Protein AF-A0A8M1ME96-F1 (afdb_monomer_lite)

Structure (mmCIF, N/CA/C/O backbone):
data_AF-A0A8M1ME96-F1
#
_entry.id   AF-A0A8M1ME96-F1
#
loop_
_atom_site.group_PDB
_atom_site.id
_atom_site.type_symbol
_atom_site.label_atom_id
_atom_site.label_alt_id
_atom_site.label_comp_id
_atom_site.label_asym_id
_atom_site.label_entity_id
_atom_site.label_seq_id
_atom_site.pdbx_PDB_ins_code
_atom_site.Cartn_x
_atom_site.Cartn_y
_atom_site.Cartn_z
_atom_site.occupancy
_atom_site.B_iso_or_equiv
_atom_site.auth_seq_id
_atom_site.auth_comp_id
_atom_site.auth_asym_id
_atom_site.auth_atom_id
_atom_site.pdbx_PDB_model_num
ATOM 1 N N . MET A 1 1 ? 29.818 18.072 -58.540 1.00 70.88 1 MET A N 1
ATOM 2 C CA . MET A 1 1 ? 28.355 17.894 -58.399 1.00 70.88 1 MET A CA 1
ATOM 3 C C . MET A 1 1 ? 27.975 16.631 -57.618 1.00 70.88 1 MET A C 1
ATOM 5 O O . MET A 1 1 ? 27.582 16.774 -56.474 1.00 70.88 1 MET A O 1
ATOM 9 N N . TRP A 1 2 ? 28.137 15.401 -58.132 1.00 73.62 2 TRP A N 1
ATOM 10 C CA . TRP A 1 2 ? 27.709 14.186 -57.396 1.00 73.62 2 TRP A CA 1
ATOM 11 C C . TRP A 1 2 ? 28.485 13.904 -56.096 1.00 73.62 2 TRP A C 1
ATOM 13 O O . TRP A 1 2 ? 27.887 13.502 -55.102 1.00 73.62 2 TRP A O 1
ATOM 23 N N . LEU A 1 3 ? 29.795 14.174 -56.073 1.00 82.25 3 LEU A N 1
ATOM 24 C CA . LEU A 1 3 ? 30.634 13.988 -54.880 1.00 82.25 3 LEU A CA 1
ATOM 25 C C . LEU A 1 3 ? 30.260 14.952 -53.737 1.00 82.25 3 LEU A C 1
ATOM 27 O O . LEU A 1 3 ? 30.258 14.570 -52.573 1.00 82.25 3 LEU A O 1
ATOM 31 N N . GLU A 1 4 ? 29.894 16.190 -54.069 1.00 81.62 4 GLU A N 1
ATOM 32 C CA . GLU A 1 4 ? 29.516 17.225 -53.095 1.00 81.62 4 GLU A CA 1
ATOM 33 C C . GLU A 1 4 ? 28.125 16.971 -52.499 1.00 81.62 4 GLU A C 1
ATOM 35 O O . GLU A 1 4 ? 27.916 17.169 -51.303 1.00 81.62 4 GLU A O 1
ATOM 40 N N . ILE A 1 5 ? 27.188 16.457 -53.304 1.00 86.38 5 ILE A N 1
ATOM 41 C CA . ILE A 1 5 ? 25.865 16.020 -52.827 1.00 86.38 5 ILE A CA 1
ATOM 42 C C . ILE A 1 5 ? 26.013 14.825 -51.874 1.00 86.38 5 ILE A C 1
ATOM 44 O O . ILE A 1 5 ? 25.364 14.780 -50.829 1.00 86.38 5 ILE A O 1
ATOM 48 N N . LEU A 1 6 ? 26.903 13.878 -52.193 1.00 90.25 6 LEU A N 1
ATOM 49 C CA . LEU A 1 6 ? 27.195 12.739 -51.322 1.00 90.25 6 LEU A CA 1
ATOM 50 C C . LEU A 1 6 ? 27.812 13.199 -49.991 1.00 90.25 6 LEU A C 1
ATOM 52 O O . LEU A 1 6 ? 27.343 12.799 -48.930 1.00 90.25 6 LEU A O 1
ATOM 56 N N . LEU A 1 7 ? 28.820 14.077 -50.037 1.00 88.19 7 LEU A N 1
ATOM 57 C CA . LEU A 1 7 ? 29.495 14.605 -48.846 1.00 88.19 7 LEU A CA 1
ATOM 58 C C . LEU A 1 7 ? 28.544 15.383 -47.930 1.00 88.19 7 LEU A C 1
ATOM 60 O O . LEU A 1 7 ? 28.560 15.175 -46.719 1.00 88.19 7 LEU A O 1
ATOM 64 N N . THR A 1 8 ? 27.687 16.237 -48.490 1.00 89.81 8 THR A N 1
ATOM 65 C CA . THR A 1 8 ? 26.699 17.003 -47.711 1.00 89.81 8 THR A CA 1
ATOM 66 C C . THR A 1 8 ? 25.601 16.111 -47.131 1.00 89.81 8 THR A C 1
ATOM 68 O O . THR A 1 8 ? 25.201 16.317 -45.988 1.00 89.81 8 THR A O 1
ATOM 71 N N . SER A 1 9 ? 25.169 15.074 -47.854 1.00 89.44 9 SER A N 1
ATOM 72 C CA . SER A 1 9 ? 24.190 14.097 -47.353 1.00 89.44 9 SER A CA 1
ATOM 73 C C . SER A 1 9 ? 24.761 13.227 -46.232 1.00 89.44 9 SER A C 1
ATOM 75 O O . SER A 1 9 ? 24.092 13.011 -45.225 1.00 89.44 9 SER A O 1
ATOM 77 N N . VAL A 1 10 ? 26.011 12.767 -46.364 1.00 93.12 10 VAL A N 1
ATOM 78 C CA . VAL A 1 10 ? 26.710 12.009 -45.313 1.00 93.12 10 VAL A CA 1
ATOM 79 C C . VAL A 1 10 ? 26.943 12.890 -44.091 1.00 93.12 10 VAL A C 1
ATOM 81 O O . VAL A 1 10 ? 26.651 12.465 -42.979 1.00 93.12 10 VAL A O 1
ATOM 84 N N . LEU A 1 11 ? 27.402 14.130 -44.275 1.00 91.44 11 LEU A N 1
ATOM 85 C CA . LEU A 1 11 ? 27.581 15.075 -43.175 1.00 91.44 11 LEU A CA 1
ATOM 86 C C . LEU A 1 11 ? 26.246 15.380 -42.479 1.00 91.44 11 LEU A C 1
ATOM 88 O O . LEU A 1 11 ? 26.178 15.346 -41.254 1.00 91.44 11 LEU A O 1
ATOM 92 N N . GLY A 1 12 ? 25.176 15.604 -43.245 1.00 91.00 12 GLY A N 1
ATOM 93 C CA . GLY A 1 12 ? 23.825 15.801 -42.723 1.00 91.00 12 GLY A CA 1
ATOM 94 C C . GLY A 1 12 ? 23.311 14.585 -41.953 1.00 91.00 12 GLY A C 1
ATOM 95 O O . GLY A 1 12 ? 22.756 14.747 -40.871 1.00 91.00 12 GLY A O 1
ATOM 96 N N . PHE A 1 13 ? 23.564 13.370 -42.447 1.00 90.62 13 PHE A N 1
ATOM 97 C CA . PHE A 1 13 ? 23.236 12.131 -41.744 1.00 90.62 13 PHE A CA 1
ATOM 98 C C . PHE A 1 13 ? 24.056 11.958 -40.464 1.00 90.62 13 PHE A C 1
ATOM 100 O O . PHE A 1 13 ? 23.493 11.577 -39.448 1.00 90.62 13 PHE A O 1
ATOM 107 N N . VAL A 1 14 ? 25.355 12.264 -40.470 1.00 88.88 14 VAL A N 1
ATOM 108 C CA . VAL A 1 14 ? 26.218 12.172 -39.281 1.00 88.88 14 VAL A CA 1
ATOM 109 C C . VAL A 1 14 ? 25.811 13.201 -38.228 1.00 88.88 14 VAL A C 1
ATOM 111 O O . VAL A 1 14 ? 25.728 12.855 -37.052 1.00 88.88 14 VAL A O 1
ATOM 114 N N . ILE A 1 15 ? 25.506 14.438 -38.632 1.00 86.81 15 ILE A N 1
ATOM 115 C CA . ILE A 1 15 ? 24.980 15.479 -37.739 1.00 86.81 15 ILE A CA 1
ATOM 116 C C . ILE A 1 15 ? 23.625 15.048 -37.188 1.00 86.81 15 ILE A C 1
ATOM 118 O O . ILE A 1 15 ? 23.431 15.069 -35.976 1.00 86.81 15 ILE A O 1
ATOM 122 N N . TYR A 1 16 ? 22.707 14.605 -38.052 1.00 83.81 16 TYR A N 1
ATOM 123 C CA . TYR A 1 16 ? 21.418 14.075 -37.625 1.00 83.81 16 TYR A CA 1
ATOM 124 C C . TYR A 1 16 ? 21.610 12.919 -36.650 1.00 83.81 16 TYR A C 1
ATOM 126 O O . TYR A 1 16 ? 21.010 12.935 -35.590 1.00 83.81 16 TYR A O 1
ATOM 134 N N . TRP A 1 17 ? 22.485 11.961 -36.936 1.00 82.00 17 TRP A N 1
ATOM 135 C CA . TRP A 1 17 ? 22.770 10.815 -36.079 1.00 82.00 17 TRP A CA 1
ATOM 136 C C . TRP A 1 17 ? 23.363 11.224 -34.727 1.00 82.00 17 TRP A C 1
ATOM 138 O O . TRP A 1 17 ? 22.947 10.693 -33.704 1.00 82.00 17 TRP A O 1
ATOM 148 N N . PHE A 1 18 ? 24.277 12.198 -34.686 1.00 79.12 18 PHE A N 1
ATOM 149 C CA . PHE A 1 18 ? 24.834 12.715 -33.431 1.00 79.12 18 PHE A CA 1
ATOM 150 C C . PHE A 1 18 ? 23.814 13.520 -32.612 1.00 79.12 18 PHE A C 1
ATOM 152 O O . PHE A 1 18 ? 23.830 13.444 -31.385 1.00 79.12 18 PHE A O 1
ATOM 159 N N . VAL A 1 19 ? 22.938 14.286 -33.270 1.00 73.88 19 VAL A N 1
ATOM 160 C CA . VAL A 1 19 ? 21.936 15.156 -32.624 1.00 73.88 19 VAL A CA 1
ATOM 161 C C . VAL A 1 19 ? 20.674 14.385 -32.220 1.00 73.88 19 VAL A C 1
ATOM 163 O O . VAL A 1 19 ? 20.098 14.672 -31.177 1.00 73.88 19 VAL A O 1
ATOM 166 N N . SER A 1 20 ? 20.259 13.400 -33.017 1.00 69.50 20 SER A N 1
ATOM 167 C CA . SER A 1 20 ? 19.101 12.525 -32.767 1.00 69.50 20 SER A CA 1
ATOM 168 C C . SER A 1 20 ? 19.428 11.327 -31.886 1.00 69.50 20 SER A C 1
ATOM 170 O O . SER A 1 20 ? 18.536 10.544 -31.562 1.00 69.50 20 SER A O 1
ATOM 172 N N . ARG A 1 21 ? 20.697 11.163 -31.492 1.00 66.81 21 ARG A N 1
ATOM 173 C CA . ARG A 1 21 ? 21.077 10.155 -30.513 1.00 66.81 21 ARG A CA 1
ATOM 174 C C . ARG A 1 21 ? 20.347 10.486 -29.216 1.00 66.81 21 ARG A C 1
ATOM 176 O O . ARG A 1 21 ? 20.662 11.499 -28.594 1.00 66.81 21 ARG A O 1
ATOM 183 N N . ASP A 1 22 ? 19.376 9.647 -28.850 1.00 61.81 22 ASP A N 1
ATOM 184 C CA . ASP A 1 22 ? 18.647 9.735 -27.583 1.00 61.81 22 ASP A CA 1
ATOM 185 C C . ASP A 1 22 ? 19.681 9.871 -26.459 1.00 61.81 22 ASP A C 1
ATOM 187 O O . ASP A 1 22 ? 20.387 8.918 -26.114 1.00 61.81 22 ASP A O 1
ATOM 191 N N . LYS A 1 23 ? 19.832 11.087 -25.931 1.00 64.69 23 LYS A N 1
ATOM 192 C CA . LYS A 1 23 ? 20.573 11.297 -24.695 1.00 64.69 23 LYS A CA 1
ATOM 193 C C . LYS A 1 23 ? 19.680 10.748 -23.597 1.00 64.69 23 LYS A C 1
ATOM 195 O O . LYS A 1 23 ? 18.509 11.114 -23.532 1.00 64.69 23 LYS A O 1
ATOM 200 N N . GLU A 1 24 ? 20.214 9.853 -22.774 1.00 73.69 24 GLU A N 1
ATOM 201 C CA . GLU A 1 24 ? 19.495 9.366 -21.601 1.00 73.69 24 GLU A CA 1
ATOM 202 C C . GLU A 1 24 ? 19.257 10.564 -20.672 1.00 73.69 24 GLU A C 1
ATOM 204 O O . GLU A 1 24 ? 20.165 11.043 -19.993 1.00 73.69 24 GLU A O 1
ATOM 209 N N . GLU A 1 25 ? 18.047 11.122 -20.721 1.00 78.31 25 GLU A N 1
ATOM 210 C CA . GLU A 1 25 ? 17.644 12.194 -19.823 1.00 78.31 25 GLU A CA 1
ATOM 211 C C . GLU A 1 25 ? 17.445 11.620 -18.424 1.00 78.31 25 GLU A C 1
ATOM 213 O O . GLU A 1 25 ? 16.682 10.676 -18.224 1.00 78.31 25 GLU A O 1
ATOM 218 N N . THR A 1 26 ? 18.099 12.223 -17.438 1.00 79.00 26 THR A N 1
ATOM 219 C CA . THR A 1 26 ? 17.902 11.903 -16.027 1.00 79.00 26 THR A CA 1
ATOM 220 C C . THR A 1 26 ? 17.242 13.074 -15.312 1.00 79.00 26 THR A C 1
ATOM 222 O O . THR A 1 26 ? 17.356 14.240 -15.710 1.00 79.00 26 THR A O 1
ATOM 225 N N . LEU A 1 27 ? 16.492 12.764 -14.257 1.00 81.06 27 LEU A N 1
ATOM 226 C CA . LEU A 1 27 ? 16.052 13.786 -13.315 1.00 81.06 27 LEU A CA 1
ATOM 227 C C . LEU A 1 27 ? 17.238 14.136 -12.407 1.00 81.06 27 LEU A C 1
ATOM 229 O O . LEU A 1 27 ? 17.957 13.219 -12.001 1.00 81.06 27 LEU A O 1
ATOM 233 N N . PRO A 1 28 ? 17.459 15.421 -12.087 1.00 79.31 28 PRO A N 1
ATOM 234 C CA . PRO A 1 28 ? 18.436 15.776 -11.071 1.00 79.31 28 PRO A CA 1
ATOM 235 C C . PRO A 1 28 ? 18.011 15.147 -9.737 1.00 79.31 28 PRO A C 1
ATOM 237 O O . PRO A 1 28 ? 16.848 15.243 -9.344 1.00 79.31 28 PRO A O 1
ATOM 240 N N . LEU A 1 29 ? 18.947 14.467 -9.077 1.00 76.75 29 LEU A N 1
ATOM 241 C CA . LEU A 1 29 ? 18.785 14.021 -7.697 1.00 76.75 29 LEU A CA 1
ATOM 242 C C . LEU A 1 29 ? 19.241 15.181 -6.814 1.00 76.75 29 LEU A C 1
ATOM 244 O O . LEU A 1 29 ? 20.427 15.501 -6.788 1.00 76.75 29 LEU A O 1
ATOM 248 N N . GLU A 1 30 ? 18.295 15.849 -6.164 1.00 77.94 30 GLU A N 1
ATOM 249 C CA . GLU A 1 30 ? 18.571 16.938 -5.228 1.00 77.94 30 GLU A CA 1
ATOM 250 C C . GLU A 1 30 ? 18.213 16.481 -3.816 1.00 77.94 30 GLU A C 1
ATOM 252 O O . GLU A 1 30 ? 17.122 15.950 -3.606 1.00 77.94 30 GLU A O 1
ATOM 257 N N . ASP A 1 31 ? 19.116 16.710 -2.860 1.00 77.88 31 ASP A N 1
ATOM 258 C CA . ASP A 1 31 ? 18.848 16.455 -1.445 1.00 77.88 31 ASP A CA 1
ATOM 259 C C . ASP A 1 31 ? 17.799 17.451 -0.934 1.00 77.88 31 ASP A C 1
ATOM 261 O O . ASP A 1 31 ? 18.026 18.666 -0.879 1.00 77.88 31 ASP A O 1
ATOM 265 N N . GLY A 1 32 ? 16.645 16.929 -0.532 1.00 83.56 32 GLY A N 1
ATOM 266 C CA . GLY A 1 32 ? 15.529 17.694 0.001 1.00 83.56 32 GLY A CA 1
ATOM 267 C C . GLY A 1 32 ? 15.536 17.825 1.527 1.00 83.56 32 GLY A C 1
ATOM 268 O O . GLY A 1 32 ? 16.296 17.186 2.257 1.00 83.56 32 GLY A O 1
ATOM 269 N N . TRP A 1 33 ? 14.633 18.664 2.041 1.00 89.75 33 TRP A N 1
ATOM 270 C CA . TRP A 1 33 ? 14.218 18.625 3.444 1.00 89.75 33 TRP A CA 1
ATOM 271 C C . TRP A 1 33 ? 12.699 18.645 3.526 1.00 89.75 33 TRP A C 1
ATOM 273 O O . TRP A 1 33 ? 12.051 19.632 3.176 1.00 89.75 33 TRP A O 1
ATOM 283 N N . TRP A 1 34 ? 12.134 17.555 4.029 1.00 90.56 34 TRP A N 1
ATOM 284 C CA . TRP A 1 34 ? 10.692 17.358 4.134 1.00 90.56 34 TRP A CA 1
ATOM 285 C C . TRP A 1 34 ? 10.212 17.277 5.582 1.00 90.56 34 TRP A C 1
ATOM 287 O O . TRP A 1 34 ? 9.014 17.070 5.813 1.00 90.56 34 TRP A O 1
ATOM 297 N N . GLY A 1 35 ? 11.125 17.412 6.545 1.00 88.50 35 GLY A N 1
ATOM 298 C CA . GLY A 1 35 ? 10.821 17.521 7.965 1.00 88.50 35 GLY A CA 1
ATOM 299 C C . GLY A 1 35 ? 10.152 18.851 8.337 1.00 88.50 35 GLY A C 1
ATOM 300 O O . GLY A 1 35 ? 10.016 19.750 7.507 1.00 88.50 35 GLY A O 1
ATOM 301 N N . PRO A 1 36 ? 9.699 18.997 9.590 1.00 87.19 36 PRO A N 1
ATOM 302 C CA . PRO A 1 36 ? 9.128 20.251 10.065 1.00 87.19 36 PRO A CA 1
ATOM 303 C C . PRO A 1 36 ? 10.189 21.360 10.112 1.00 87.19 36 PRO A C 1
ATOM 305 O O . PRO A 1 36 ? 11.315 21.133 10.553 1.00 87.19 36 PRO A O 1
ATOM 308 N N . GLY A 1 37 ? 9.800 22.575 9.717 1.00 89.19 37 GLY A N 1
ATOM 309 C CA . GLY A 1 37 ? 10.664 23.756 9.776 1.00 89.19 37 GLY A CA 1
ATOM 310 C C . GLY A 1 37 ? 11.863 23.701 8.823 1.00 89.19 37 GLY A C 1
ATOM 311 O O . GLY A 1 37 ? 11.896 22.917 7.877 1.00 89.19 37 GLY A O 1
ATOM 312 N N . ALA A 1 38 ? 12.843 24.572 9.066 1.00 90.00 38 ALA A N 1
ATOM 313 C CA . ALA A 1 38 ? 14.088 24.591 8.304 1.00 90.00 38 ALA A CA 1
ATOM 314 C C . ALA A 1 38 ? 14.968 23.375 8.641 1.00 90.00 38 ALA A C 1
ATOM 316 O O . ALA A 1 38 ? 14.917 22.857 9.759 1.00 90.00 38 ALA A O 1
ATOM 317 N N . ARG A 1 39 ? 15.806 22.955 7.684 1.00 90.62 39 ARG A N 1
ATOM 318 C CA . ARG A 1 39 ? 16.790 21.887 7.894 1.00 90.62 39 ARG A CA 1
ATOM 319 C C . ARG A 1 39 ? 17.710 22.254 9.071 1.00 90.62 39 ARG A C 1
ATOM 321 O O . ARG A 1 39 ? 18.317 23.327 9.035 1.00 90.62 39 ARG A O 1
ATOM 328 N N . PRO A 1 40 ? 17.819 21.407 10.109 1.00 89.06 40 PRO A N 1
ATOM 329 C CA . PRO A 1 40 ? 18.733 21.640 11.218 1.00 89.06 40 PRO A CA 1
ATOM 330 C C . PRO A 1 40 ? 20.187 21.716 10.744 1.00 89.06 40 PRO A C 1
ATOM 332 O O . PRO A 1 40 ? 20.570 21.048 9.788 1.00 89.06 40 PRO A O 1
ATOM 335 N N . ALA A 1 41 ? 21.006 22.494 11.456 1.00 88.50 41 ALA A N 1
ATOM 336 C CA . ALA A 1 41 ? 22.449 22.549 11.215 1.00 88.50 41 ALA A CA 1
ATOM 337 C C . ALA A 1 41 ? 23.183 21.282 11.696 1.00 88.50 41 ALA A C 1
ATOM 339 O O . ALA A 1 41 ? 24.269 20.975 11.214 1.00 88.50 41 ALA A O 1
ATOM 340 N N . ALA A 1 42 ? 22.603 20.559 12.659 1.00 87.38 42 ALA A N 1
ATOM 341 C CA . ALA A 1 42 ? 23.129 19.282 13.125 1.00 87.38 42 ALA A CA 1
ATOM 342 C C . ALA A 1 42 ? 22.840 18.164 12.111 1.00 87.38 42 ALA A C 1
ATOM 344 O O . ALA A 1 42 ? 21.820 18.197 11.420 1.00 87.38 42 ALA A O 1
ATOM 345 N N . ALA A 1 43 ? 23.721 17.161 12.071 1.00 85.94 43 ALA A N 1
ATOM 346 C CA . ALA A 1 43 ? 23.524 15.966 11.259 1.00 85.94 43 ALA A CA 1
ATOM 347 C C . ALA A 1 43 ? 22.232 15.229 11.652 1.00 85.94 43 ALA A C 1
ATOM 349 O O . ALA A 1 43 ? 21.822 15.228 12.817 1.00 85.94 43 ALA A O 1
ATOM 350 N N . GLU A 1 44 ? 21.582 14.625 10.659 1.00 87.62 44 GLU A N 1
ATOM 351 C CA . GLU A 1 44 ? 20.399 13.804 10.884 1.00 87.62 44 GLU A CA 1
ATOM 352 C C . GLU A 1 44 ? 20.783 12.470 11.541 1.00 87.62 44 GLU A C 1
ATOM 354 O O . GLU A 1 44 ? 21.880 11.953 11.352 1.00 87.62 44 GLU A O 1
ATOM 359 N N . ASP A 1 45 ? 19.877 11.920 12.349 1.00 89.88 45 ASP A N 1
ATOM 360 C CA . ASP A 1 45 ? 20.023 10.565 12.865 1.00 89.88 45 ASP A CA 1
ATOM 361 C C . ASP A 1 45 ? 19.707 9.546 11.763 1.00 89.88 45 ASP A C 1
ATOM 363 O O . ASP A 1 45 ? 18.542 9.306 11.444 1.00 89.88 45 ASP A O 1
ATOM 367 N N . GLU A 1 46 ? 20.759 8.942 11.220 1.00 90.81 46 GLU A N 1
ATOM 368 C CA . GLU A 1 46 ? 20.706 7.933 10.155 1.00 90.81 46 GLU A CA 1
ATOM 369 C C . GLU A 1 46 ? 20.558 6.497 10.695 1.00 90.81 46 GLU A C 1
ATOM 371 O O . GLU A 1 46 ? 20.608 5.524 9.939 1.00 90.81 46 GLU A O 1
ATOM 376 N N . SER A 1 47 ? 20.382 6.318 12.010 1.00 94.88 47 SER A N 1
ATOM 377 C CA . SER A 1 47 ? 20.244 4.981 12.591 1.00 94.88 47 SER A CA 1
ATOM 378 C C . SER A 1 47 ? 18.990 4.253 12.089 1.00 94.88 47 SER A C 1
ATOM 380 O O . SER A 1 47 ? 17.920 4.834 11.879 1.00 94.88 47 SER A O 1
ATOM 382 N N . ILE A 1 48 ? 19.115 2.936 11.919 1.00 95.44 48 ILE A N 1
ATOM 383 C CA . ILE A 1 48 ? 18.000 2.041 11.597 1.00 95.44 48 ILE A CA 1
ATOM 384 C C . ILE A 1 48 ? 17.566 1.357 12.889 1.00 95.44 48 ILE A C 1
ATOM 386 O O . ILE A 1 48 ? 18.344 0.648 13.527 1.00 95.44 48 ILE A O 1
ATOM 390 N N . ARG A 1 49 ? 16.312 1.576 13.285 1.00 94.69 49 ARG A N 1
ATOM 391 C CA . ARG A 1 49 ? 15.782 1.140 14.580 1.00 94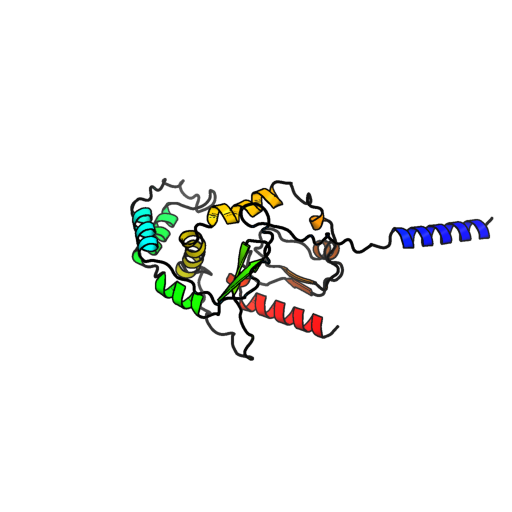.69 49 ARG A CA 1
ATOM 392 C C . ARG A 1 49 ? 14.678 0.104 14.385 1.00 94.69 49 ARG A C 1
ATOM 394 O O . ARG A 1 49 ? 13.806 0.333 13.544 1.00 94.69 49 ARG A O 1
ATOM 401 N N . PRO A 1 50 ? 14.663 -1.001 15.151 1.00 96.19 50 PRO A N 1
ATOM 402 C CA . PRO A 1 50 ? 13.535 -1.925 15.151 1.00 96.19 50 PRO A CA 1
ATOM 403 C C . PRO A 1 50 ? 12.230 -1.205 15.494 1.00 96.19 50 PRO A C 1
ATOM 405 O O . PRO A 1 50 ? 12.201 -0.302 16.331 1.00 96.19 50 PRO A O 1
ATOM 408 N N . PHE A 1 51 ? 11.146 -1.625 14.857 1.00 95.12 51 PHE A N 1
ATOM 409 C CA . PHE A 1 51 ? 9.805 -1.111 15.086 1.00 95.12 51 PHE A CA 1
ATOM 410 C C . PHE A 1 51 ? 8.834 -2.276 15.287 1.00 95.12 51 PHE A C 1
ATOM 412 O O . PHE A 1 51 ? 9.004 -3.349 14.711 1.00 95.12 51 PHE A O 1
ATOM 419 N N . LYS A 1 52 ? 7.809 -2.061 16.109 1.00 95.62 52 LYS A N 1
ATOM 420 C CA . LYS A 1 52 ? 6.676 -2.972 16.254 1.00 95.62 52 LYS A CA 1
ATOM 421 C C . LYS A 1 52 ? 5.391 -2.191 16.072 1.00 95.62 52 LYS A C 1
ATOM 423 O O . LYS A 1 52 ? 5.274 -1.066 16.553 1.00 95.62 52 LYS A O 1
ATOM 428 N N . VAL A 1 53 ? 4.446 -2.792 15.359 1.00 95.06 53 VAL A N 1
ATOM 429 C CA . VAL A 1 53 ? 3.089 -2.266 15.257 1.00 95.06 53 VAL A CA 1
ATOM 430 C C . VAL A 1 53 ? 2.413 -2.500 16.597 1.00 95.06 53 VAL A C 1
ATOM 432 O O . VAL A 1 53 ? 2.323 -3.637 17.053 1.00 95.06 53 VAL A O 1
ATOM 435 N N . GLU A 1 54 ? 1.951 -1.430 17.222 1.00 94.88 54 GLU A N 1
ATOM 436 C CA . GLU A 1 54 ? 1.228 -1.462 18.487 1.00 94.88 54 GLU A CA 1
ATOM 437 C C . GLU A 1 54 ? 0.035 -0.509 18.373 1.00 94.88 54 GLU A C 1
ATOM 439 O O . GLU A 1 54 ? 0.032 0.417 17.558 1.00 94.88 54 GLU A O 1
ATOM 444 N N . THR A 1 55 ? -1.017 -0.774 19.137 1.00 94.44 55 THR A N 1
ATOM 445 C CA . THR A 1 55 ? -2.213 0.069 19.203 1.00 94.44 55 THR A CA 1
ATOM 446 C C . THR A 1 55 ? -2.724 0.006 20.628 1.00 94.44 55 THR A C 1
ATOM 448 O O . THR A 1 55 ? -2.791 -1.077 21.211 1.00 94.44 55 THR A O 1
ATOM 451 N N . SER A 1 56 ? -3.034 1.161 21.196 1.00 94.56 56 SER A N 1
ATOM 452 C CA . SER A 1 56 ? -3.594 1.271 22.535 1.00 94.56 56 SER A CA 1
ATOM 453 C C . SER A 1 56 ? -5.044 0.788 22.566 1.00 94.56 56 SER A C 1
ATOM 455 O O . SER A 1 56 ? -5.767 0.842 21.571 1.00 94.56 56 SER A O 1
ATOM 457 N N . GLU A 1 57 ? -5.491 0.338 23.735 1.00 94.50 57 GLU A N 1
ATOM 458 C CA . GLU A 1 57 ? -6.895 -0.031 23.939 1.00 94.50 57 GLU A CA 1
ATOM 459 C C . GLU A 1 57 ? -7.827 1.170 23.740 1.00 94.50 57 GLU A C 1
ATOM 461 O O . GLU A 1 57 ? -8.898 1.023 23.157 1.00 94.50 57 GLU A O 1
ATOM 466 N N . GLU A 1 58 ? -7.378 2.371 24.114 1.00 96.62 58 GLU A N 1
ATOM 467 C CA . GLU A 1 58 ? -8.121 3.623 23.935 1.00 96.62 58 GLU A CA 1
ATOM 468 C C . GLU A 1 58 ? -8.445 3.904 22.456 1.00 96.62 58 GLU A C 1
ATOM 470 O O . GLU A 1 58 ? -9.560 4.313 22.131 1.00 96.62 58 GLU A O 1
ATOM 475 N N . GLU A 1 59 ? -7.514 3.633 21.534 1.00 95.56 59 GLU A N 1
ATOM 476 C CA . GLU A 1 59 ? -7.744 3.788 20.088 1.00 95.56 59 GLU A CA 1
ATOM 477 C C . GLU A 1 59 ? -8.816 2.820 19.557 1.00 95.56 59 GLU A C 1
ATOM 479 O O . GLU A 1 59 ? -9.585 3.164 18.651 1.00 95.56 59 GLU A O 1
ATOM 484 N N . ILE A 1 60 ? -8.885 1.608 20.117 1.00 96.94 60 ILE A N 1
ATOM 485 C CA . ILE A 1 60 ? -9.884 0.596 19.745 1.00 96.94 60 ILE A CA 1
ATOM 486 C C . ILE A 1 60 ? -11.244 0.916 20.368 1.00 96.94 60 ILE A C 1
ATOM 488 O O . ILE A 1 60 ? -12.281 0.748 19.720 1.00 96.94 60 ILE A O 1
ATOM 492 N N . GLU A 1 61 ? -11.262 1.436 21.591 1.00 97.44 61 GLU A N 1
ATOM 493 C CA . GLU A 1 61 ? -12.478 1.937 22.223 1.00 97.44 61 GLU A CA 1
ATOM 494 C C . GLU A 1 61 ? -13.059 3.143 21.469 1.00 97.44 61 GLU A C 1
ATOM 496 O O . GLU A 1 61 ? -14.266 3.160 21.211 1.00 97.44 61 GLU A O 1
ATOM 501 N N . ASP A 1 62 ? -12.229 4.101 21.031 1.00 98.00 62 ASP A N 1
ATOM 502 C CA . ASP A 1 62 ? -12.668 5.229 20.189 1.00 98.00 62 ASP A CA 1
ATOM 503 C C . ASP A 1 62 ? -13.279 4.732 18.872 1.00 98.00 62 ASP A C 1
ATOM 505 O O . ASP A 1 62 ? -14.370 5.162 18.480 1.00 98.00 62 ASP A O 1
ATOM 509 N N . LEU A 1 63 ? -12.634 3.765 18.213 1.00 97.88 63 LEU A N 1
ATOM 510 C CA . LEU A 1 63 ? -13.173 3.136 17.009 1.00 97.88 63 LEU A CA 1
ATOM 511 C C . LEU A 1 63 ? -14.565 2.539 17.257 1.00 97.88 63 LEU A C 1
ATOM 513 O O . LEU A 1 63 ? -15.511 2.835 16.521 1.00 97.88 63 LEU A O 1
ATOM 517 N N . HIS A 1 64 ? -14.709 1.710 18.292 1.00 98.19 64 HIS A N 1
ATOM 518 C CA . HIS A 1 64 ? -15.982 1.075 18.630 1.00 98.19 64 HIS A CA 1
ATOM 519 C C . HIS A 1 64 ? -17.065 2.105 18.949 1.00 98.19 64 HIS A C 1
ATOM 521 O O . HIS A 1 64 ? -18.170 2.029 18.406 1.00 98.19 64 HIS A O 1
ATOM 527 N N . TRP A 1 65 ? -16.730 3.117 19.750 1.00 98.38 65 TRP A N 1
ATOM 528 C CA . TRP A 1 65 ? -17.635 4.204 20.109 1.00 98.38 65 TRP A CA 1
ATOM 529 C C . TRP A 1 65 ? -18.168 4.952 18.878 1.00 98.38 65 TRP A C 1
ATOM 531 O O . TRP A 1 65 ? -19.341 5.349 18.858 1.00 98.38 65 TRP A O 1
ATOM 541 N N . ARG A 1 66 ? -17.332 5.128 17.842 1.00 98.25 66 ARG A N 1
ATOM 542 C CA . ARG A 1 66 ? -17.705 5.775 16.572 1.00 98.25 66 ARG A CA 1
ATOM 543 C C . ARG A 1 66 ? -18.533 4.875 15.671 1.00 98.25 66 ARG A C 1
ATOM 545 O O . ARG A 1 66 ? -19.494 5.362 15.072 1.00 98.25 66 ARG A O 1
ATOM 552 N N . ILE A 1 67 ? -18.200 3.586 15.583 1.00 98.19 67 ILE A N 1
ATOM 553 C CA . ILE A 1 67 ? -19.011 2.620 14.832 1.00 98.19 67 ILE A CA 1
ATOM 554 C C . ILE A 1 67 ? -20.427 2.564 15.419 1.00 98.19 67 ILE A C 1
ATOM 556 O O . ILE A 1 67 ? -21.398 2.631 14.664 1.00 98.19 67 ILE A O 1
ATOM 560 N N . ASP A 1 68 ? -20.554 2.553 16.747 1.00 98.06 68 ASP A N 1
ATOM 561 C CA . ASP A 1 68 ? -21.845 2.493 17.446 1.00 98.06 68 ASP A CA 1
ATOM 562 C C . ASP A 1 68 ? -22.724 3.740 17.202 1.00 98.06 68 ASP A C 1
ATOM 564 O O . ASP A 1 68 ? -23.944 3.691 17.359 1.00 98.06 68 ASP A O 1
ATOM 568 N N . ARG A 1 69 ? -22.130 4.863 16.772 1.00 97.94 69 ARG A N 1
ATOM 569 C CA . ARG A 1 69 ? -22.818 6.145 16.510 1.00 97.94 69 ARG A CA 1
ATOM 570 C C . ARG A 1 69 ? -22.936 6.502 15.031 1.00 97.94 69 ARG A C 1
ATOM 572 O O . ARG A 1 69 ? -23.370 7.607 14.689 1.00 97.94 69 ARG A O 1
ATOM 579 N N . VAL A 1 70 ? -22.549 5.593 14.141 1.00 96.62 70 VAL A N 1
ATOM 580 C CA . VAL A 1 70 ? -22.596 5.829 12.699 1.00 96.62 70 VAL A CA 1
ATOM 581 C C . VAL A 1 70 ? -24.030 6.112 12.233 1.00 96.62 70 VAL A C 1
ATOM 583 O O . VAL A 1 70 ? -24.981 5.406 12.568 1.00 96.62 70 VAL A O 1
ATOM 586 N N . ARG A 1 71 ? -24.198 7.146 11.405 1.00 96.81 71 ARG A N 1
ATOM 587 C CA . ARG A 1 71 ? -25.469 7.455 10.735 1.00 96.81 71 ARG A CA 1
ATOM 588 C C . ARG A 1 71 ? -25.355 7.055 9.270 1.00 96.81 71 ARG A C 1
ATOM 590 O O . ARG A 1 71 ? -24.514 7.589 8.555 1.00 96.81 71 ARG A O 1
ATOM 597 N N . LEU A 1 72 ? -26.182 6.106 8.833 1.00 95.56 72 LEU A N 1
ATOM 598 C CA . LEU A 1 72 ? -26.172 5.587 7.463 1.00 95.56 72 LEU A CA 1
ATOM 599 C C . LEU A 1 72 ? -27.371 6.107 6.667 1.00 95.56 72 LEU A C 1
ATOM 601 O O . LEU A 1 72 ? -28.506 6.014 7.131 1.00 95.56 72 LEU A O 1
ATOM 605 N N . THR A 1 73 ? -27.122 6.563 5.442 1.00 95.19 73 THR A N 1
ATOM 606 C CA . THR A 1 73 ? -28.168 6.951 4.483 1.00 95.19 73 THR A CA 1
ATOM 607 C C . THR A 1 73 ? -28.681 5.720 3.724 1.00 95.19 73 THR A C 1
ATOM 609 O O . THR A 1 73 ? -27.856 4.918 3.278 1.00 95.19 73 THR A O 1
ATOM 612 N N . PRO A 1 74 ? -30.002 5.523 3.549 1.00 94.31 74 PRO A N 1
ATOM 613 C CA . PRO A 1 74 ? -30.539 4.433 2.728 1.00 94.31 74 PRO A CA 1
ATOM 614 C C . PRO A 1 74 ? -30.020 4.489 1.277 1.00 94.31 74 PRO A C 1
ATOM 616 O O . PRO A 1 74 ? -29.861 5.587 0.745 1.00 94.31 74 PRO A O 1
ATOM 619 N N . PRO A 1 75 ? -29.735 3.345 0.624 1.00 94.25 75 PRO A N 1
ATOM 620 C CA . PRO A 1 75 ? -29.285 3.341 -0.762 1.00 94.25 75 PRO A CA 1
ATOM 621 C C . PRO A 1 75 ? -30.479 3.379 -1.724 1.00 94.25 75 PRO A C 1
ATOM 623 O O . PRO A 1 75 ? -31.587 2.988 -1.355 1.00 94.25 75 PRO A O 1
ATOM 626 N N . LEU A 1 76 ? -30.225 3.764 -2.977 1.00 93.31 76 LEU A N 1
ATOM 627 C CA . LEU A 1 76 ? -31.171 3.548 -4.074 1.00 93.31 76 LEU A CA 1
ATOM 628 C C . LEU A 1 76 ? -31.460 2.046 -4.257 1.00 93.31 76 LEU A C 1
ATOM 630 O O . LEU A 1 76 ? -30.630 1.188 -3.930 1.00 93.31 76 LEU A O 1
ATOM 634 N N . GLU A 1 77 ? -32.641 1.730 -4.777 1.00 92.12 77 GLU A N 1
ATOM 635 C CA . GLU A 1 77 ? -33.061 0.352 -5.041 1.00 92.12 77 GLU A CA 1
ATOM 636 C C . GLU A 1 77 ? -32.273 -0.249 -6.213 1.00 92.12 77 GLU A C 1
ATOM 638 O O . GLU A 1 77 ? -31.969 0.430 -7.188 1.00 92.12 77 GLU A O 1
ATOM 643 N N . ASP A 1 78 ? -31.869 -1.515 -6.072 1.00 89.56 78 ASP A N 1
ATOM 644 C CA . ASP A 1 78 ? -31.200 -2.344 -7.089 1.00 89.56 78 ASP A CA 1
ATOM 645 C C . ASP A 1 78 ? -29.912 -1.802 -7.747 1.00 89.56 78 ASP A C 1
ATOM 647 O O . ASP A 1 78 ? -29.338 -2.444 -8.628 1.00 89.56 78 ASP A O 1
ATOM 651 N N . VAL A 1 79 ? -29.342 -0.700 -7.246 1.00 88.75 79 VAL A N 1
ATOM 652 C CA . VAL A 1 79 ? -28.111 -0.097 -7.802 1.00 88.75 79 VAL A CA 1
ATOM 653 C C . VAL A 1 79 ? -26.817 -0.829 -7.441 1.00 88.75 79 VAL A C 1
ATOM 655 O O . VAL A 1 79 ? -25.742 -0.435 -7.892 1.00 88.75 79 VAL A O 1
ATOM 658 N N . ARG A 1 80 ? -26.872 -1.870 -6.599 1.00 90.69 80 ARG A N 1
ATOM 659 C CA . ARG A 1 80 ? -25.689 -2.574 -6.062 1.00 90.69 80 ARG A CA 1
ATOM 660 C C . ARG A 1 80 ? -24.617 -1.570 -5.595 1.00 90.69 80 ARG A C 1
ATOM 662 O O . ARG A 1 80 ? -24.858 -0.884 -4.607 1.00 90.69 80 ARG A O 1
ATOM 669 N N . PHE A 1 81 ? -23.479 -1.480 -6.295 1.00 92.25 81 PHE A N 1
ATOM 670 C CA . PHE A 1 81 ? -22.349 -0.571 -6.033 1.00 92.25 81 PHE A CA 1
ATOM 671 C C . PHE A 1 81 ? -22.123 0.475 -7.149 1.00 92.25 81 PHE A C 1
ATOM 673 O O . PHE A 1 81 ? -21.097 1.151 -7.159 1.00 92.25 81 PHE A O 1
ATOM 68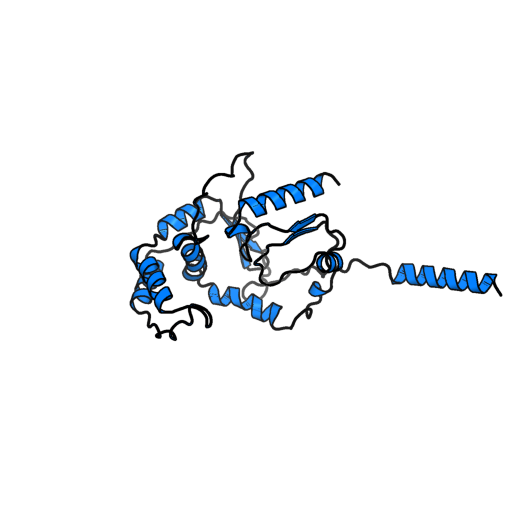0 N N . HIS A 1 82 ? -23.057 0.633 -8.097 1.00 90.25 82 HIS A N 1
ATOM 681 C CA . HIS A 1 82 ? -22.886 1.523 -9.259 1.00 90.25 82 HIS A CA 1
ATOM 682 C C . HIS A 1 82 ? -22.693 3.005 -8.888 1.00 90.25 82 HIS A C 1
ATOM 684 O O . HIS A 1 82 ? -22.107 3.750 -9.664 1.00 90.25 82 HIS A O 1
ATOM 690 N N . PHE A 1 83 ? -23.132 3.419 -7.695 1.00 91.56 83 PHE A N 1
ATOM 691 C CA . PHE A 1 83 ? -22.981 4.779 -7.157 1.00 91.56 83 PHE A CA 1
ATOM 692 C C . PHE A 1 83 ? -22.047 4.827 -5.937 1.00 91.56 83 PHE A C 1
ATOM 694 O O . PHE A 1 83 ? -22.192 5.666 -5.051 1.00 91.56 83 PHE A O 1
ATOM 701 N N . GLY A 1 84 ? -21.096 3.895 -5.862 1.00 91.50 84 GLY A N 1
ATOM 702 C CA . GLY A 1 84 ? -20.190 3.757 -4.729 1.00 91.50 84 GLY A CA 1
ATOM 703 C C . GLY A 1 84 ? -20.706 2.776 -3.679 1.00 91.50 84 GLY A C 1
ATOM 704 O O . GLY A 1 84 ? -21.440 1.831 -3.975 1.00 91.50 84 GLY A O 1
ATOM 705 N N . PHE A 1 85 ? -20.257 2.951 -2.437 1.00 92.56 85 PHE A N 1
ATOM 706 C CA . PHE A 1 85 ? -20.425 1.931 -1.407 1.00 92.56 85 PHE A CA 1
ATOM 707 C C . PHE A 1 85 ? -21.888 1.796 -0.957 1.00 92.56 85 PHE A C 1
ATOM 709 O O . PHE A 1 85 ? -22.487 2.731 -0.428 1.00 92.56 85 PHE A O 1
ATOM 716 N N . ASN A 1 86 ? -22.463 0.602 -1.112 1.00 94.50 86 ASN A N 1
ATOM 717 C CA . ASN A 1 86 ? -23.850 0.347 -0.732 1.00 94.50 86 ASN A CA 1
ATOM 718 C C . ASN A 1 86 ? -24.033 0.346 0.796 1.00 94.50 86 ASN A C 1
ATOM 720 O O . ASN A 1 86 ? -23.425 -0.467 1.495 1.00 94.50 86 ASN A O 1
ATOM 724 N N . SER A 1 87 ? -24.922 1.185 1.331 1.00 95.12 87 SER A N 1
ATOM 725 C CA . SER A 1 87 ? -25.082 1.330 2.785 1.00 95.12 87 SER A CA 1
ATOM 726 C C . SER A 1 87 ? -25.725 0.124 3.486 1.00 95.12 87 SER A C 1
ATOM 728 O O . SER A 1 87 ? -25.432 -0.116 4.661 1.00 95.12 87 SER A O 1
ATOM 730 N N . LYS A 1 88 ? -26.529 -0.701 2.790 1.00 94.12 88 LYS A N 1
ATOM 731 C CA . LYS A 1 88 ? -27.004 -1.990 3.340 1.00 94.12 88 LYS A CA 1
ATOM 732 C C . LYS A 1 88 ? -25.826 -2.942 3.547 1.00 94.12 88 LYS A C 1
ATOM 734 O O . LYS A 1 88 ? -25.745 -3.610 4.575 1.00 94.12 88 LYS A O 1
ATOM 739 N N . TYR A 1 89 ? -24.892 -2.968 2.597 1.00 94.38 89 TYR A N 1
ATOM 740 C CA . TYR A 1 89 ? -23.679 -3.770 2.723 1.00 94.38 89 TYR A CA 1
ATOM 741 C C . TYR A 1 89 ? -22.707 -3.189 3.762 1.00 94.38 89 TYR A C 1
ATOM 743 O O . TYR A 1 89 ? -22.153 -3.945 4.558 1.00 94.38 89 TYR A O 1
ATOM 751 N N . LEU A 1 90 ? -22.563 -1.859 3.830 1.00 96.19 90 LEU A N 1
ATOM 752 C CA . LEU A 1 90 ? -21.735 -1.180 4.835 1.00 96.19 90 LEU A CA 1
ATOM 753 C C . LEU A 1 90 ? -22.164 -1.535 6.256 1.00 96.19 90 LEU A C 1
ATOM 755 O O . LEU A 1 90 ? -21.315 -1.842 7.080 1.00 96.19 90 LEU A O 1
ATOM 759 N N . ARG A 1 91 ? -23.472 -1.599 6.528 1.00 96.31 91 ARG A N 1
ATOM 760 C CA . ARG A 1 91 ? -23.991 -2.056 7.826 1.00 96.31 91 ARG A CA 1
ATOM 761 C C . ARG A 1 91 ? -23.470 -3.446 8.206 1.00 96.31 91 ARG A C 1
ATOM 763 O O . ARG A 1 91 ? -23.152 -3.680 9.367 1.00 96.31 91 ARG A O 1
ATOM 770 N N . LYS A 1 92 ? -23.355 -4.354 7.232 1.00 95.88 92 LYS A N 1
ATOM 771 C CA . LYS A 1 92 ? -22.821 -5.708 7.438 1.00 95.88 92 LYS A CA 1
ATOM 772 C C . LYS A 1 92 ? -21.323 -5.678 7.758 1.00 95.88 92 LYS A C 1
ATOM 774 O O . LYS A 1 92 ? -20.885 -6.391 8.654 1.00 95.88 92 LYS A O 1
ATOM 779 N N . VAL A 1 93 ? -20.562 -4.824 7.068 1.00 97.62 93 VAL A N 1
ATOM 780 C CA . VAL A 1 93 ? -19.129 -4.611 7.341 1.00 97.62 93 VAL A CA 1
ATOM 781 C C . VAL A 1 93 ? -18.922 -4.006 8.727 1.00 97.62 93 VAL A C 1
ATOM 783 O O . VAL A 1 93 ? -18.137 -4.543 9.493 1.00 97.62 93 VAL A O 1
ATOM 786 N N . LEU A 1 94 ? -19.659 -2.951 9.081 1.00 98.19 94 LEU A N 1
ATOM 787 C CA . LEU A 1 94 ? -19.562 -2.294 10.388 1.00 98.19 94 LEU A CA 1
ATOM 788 C C . LEU A 1 94 ? -19.960 -3.230 11.532 1.00 98.19 94 LEU A C 1
ATOM 790 O O . LEU A 1 94 ? -19.295 -3.253 12.559 1.00 98.19 94 LEU A O 1
ATOM 794 N N . SER A 1 95 ? -20.997 -4.051 11.340 1.00 98.00 95 SER A N 1
ATOM 795 C CA . SER A 1 95 ? -21.381 -5.076 12.315 1.00 98.00 95 SER A CA 1
ATOM 796 C C . SER A 1 95 ? -20.264 -6.098 12.540 1.00 98.00 95 SER A C 1
ATOM 798 O O . SER A 1 95 ? -19.984 -6.433 13.689 1.00 98.00 95 SER A O 1
ATOM 800 N N . TYR A 1 96 ? -19.592 -6.552 11.476 1.00 98.38 96 TYR A N 1
ATOM 801 C CA . TYR A 1 96 ? -18.439 -7.442 11.607 1.00 98.38 96 TYR A CA 1
ATOM 802 C C . TYR A 1 96 ? -17.246 -6.738 12.260 1.00 98.38 96 TYR A C 1
ATOM 804 O O . TYR A 1 96 ? -16.668 -7.273 13.197 1.00 98.38 96 TYR A O 1
ATOM 812 N N . TRP A 1 97 ? -16.920 -5.520 11.825 1.00 98.31 97 TRP A N 1
ATOM 813 C CA . TRP A 1 97 ? -15.814 -4.738 12.378 1.00 98.31 97 TRP A CA 1
ATOM 814 C C . TRP A 1 97 ? -15.983 -4.506 13.882 1.00 98.31 97 TRP A C 1
ATOM 816 O O . TRP A 1 97 ? -15.035 -4.645 14.641 1.00 98.31 97 TRP A O 1
ATOM 826 N N . ARG A 1 98 ? -17.213 -4.235 14.325 1.00 98.00 98 ARG A N 1
ATOM 827 C CA . ARG A 1 98 ? -17.528 -3.971 15.729 1.00 98.00 98 ARG A CA 1
ATOM 828 C C . ARG A 1 98 ? -17.513 -5.204 16.635 1.00 98.00 98 ARG A C 1
ATOM 830 O O . ARG A 1 98 ? -17.266 -5.057 17.830 1.00 98.00 98 ARG A O 1
ATOM 837 N N . ASN A 1 99 ? -17.879 -6.375 16.109 1.00 97.88 99 ASN A N 1
ATOM 838 C CA . ASN A 1 99 ? -18.217 -7.541 16.941 1.00 97.88 99 ASN A CA 1
ATOM 839 C C . ASN A 1 99 ? -17.406 -8.807 16.635 1.00 97.88 99 ASN A C 1
ATOM 841 O O . ASN A 1 99 ? -17.383 -9.712 17.460 1.00 97.88 99 ASN A O 1
ATOM 845 N N . GLY A 1 100 ? -16.812 -8.913 15.447 1.00 97.00 100 GLY A N 1
ATOM 846 C CA . GLY A 1 100 ? -16.131 -10.126 14.982 1.00 97.00 100 GLY A CA 1
ATOM 847 C C . GLY A 1 100 ? -14.682 -9.916 14.554 1.00 97.00 100 GLY A C 1
ATOM 848 O O . GLY A 1 100 ? -13.925 -10.880 14.524 1.00 97.00 100 GLY A O 1
ATOM 849 N N . PHE A 1 101 ? -14.286 -8.686 14.229 1.00 98.19 101 PHE A N 1
ATOM 850 C CA . PHE A 1 101 ? -12.919 -8.377 13.833 1.00 98.19 101 PHE A CA 1
ATOM 851 C C . PHE A 1 101 ? -11.999 -8.273 15.057 1.00 98.19 101 PHE A C 1
ATOM 853 O O . PHE A 1 101 ? -12.237 -7.473 15.958 1.00 98.19 101 PHE A O 1
ATOM 860 N N . ASP A 1 102 ? -10.928 -9.064 15.065 1.00 97.31 102 ASP A N 1
ATOM 861 C CA . ASP A 1 102 ? -9.932 -9.092 16.139 1.00 97.31 102 ASP A CA 1
ATOM 862 C C . ASP A 1 102 ? -8.654 -8.372 15.698 1.00 97.31 102 ASP A C 1
ATOM 864 O O . ASP A 1 102 ? -7.801 -8.953 15.027 1.00 97.31 102 ASP A O 1
ATOM 868 N N . TRP A 1 103 ? -8.515 -7.100 16.081 1.00 97.56 103 TRP A N 1
ATOM 869 C CA . TRP A 1 103 ? -7.339 -6.305 15.724 1.00 97.56 103 TRP A CA 1
ATOM 870 C C . TRP A 1 103 ? -6.042 -6.833 16.347 1.00 97.56 103 TRP A C 1
ATOM 872 O O . TRP A 1 103 ? -5.004 -6.809 15.686 1.00 97.56 103 TRP A O 1
ATOM 882 N N . ARG A 1 104 ? -6.080 -7.361 17.578 1.00 96.38 104 ARG A N 1
ATOM 883 C CA . ARG A 1 104 ? -4.869 -7.853 18.255 1.00 96.38 104 ARG A CA 1
ATOM 884 C C . ARG A 1 104 ? -4.266 -9.023 17.487 1.00 96.38 104 ARG A C 1
ATOM 886 O O . ARG A 1 104 ? -3.071 -9.018 17.197 1.00 96.38 104 ARG A O 1
ATOM 893 N N . LYS A 1 105 ? -5.110 -9.955 17.040 1.00 97.25 105 LYS A N 1
ATOM 894 C CA . LYS A 1 105 ? -4.694 -11.057 16.165 1.00 97.25 105 LYS A CA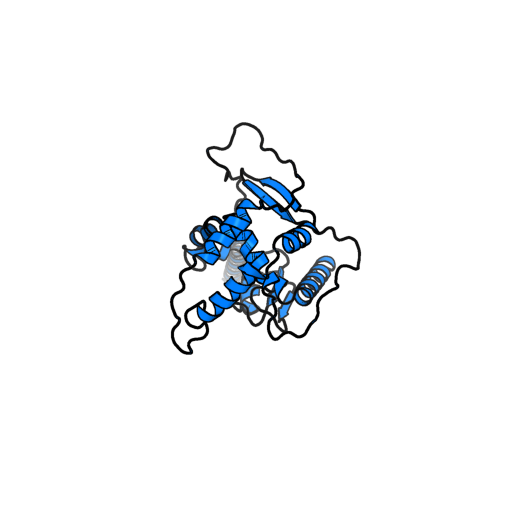 1
ATOM 895 C C . LYS A 1 105 ? -4.059 -10.565 14.859 1.00 97.25 105 LYS A C 1
ATOM 897 O O . LYS A 1 105 ? -3.096 -11.160 14.380 1.00 97.25 105 LYS A O 1
ATOM 902 N N . GLN A 1 106 ? -4.574 -9.488 14.264 1.00 97.31 106 GLN A N 1
ATOM 903 C CA . GLN A 1 106 ? -3.991 -8.924 13.041 1.00 97.31 106 GLN A CA 1
ATOM 904 C C . GLN A 1 106 ? -2.636 -8.261 13.311 1.00 97.31 106 GLN A C 1
ATOM 906 O O . GLN A 1 106 ? -1.702 -8.457 12.538 1.00 97.31 106 GLN A O 1
ATOM 911 N N . VAL A 1 107 ? -2.485 -7.550 14.433 1.00 96.50 107 VAL A N 1
ATOM 912 C CA . VAL A 1 107 ? -1.200 -6.982 14.873 1.00 96.50 107 VAL A CA 1
ATOM 913 C C . VAL A 1 107 ? -0.149 -8.073 15.090 1.00 96.50 107 VAL A C 1
ATOM 915 O O . VAL A 1 107 ? 0.998 -7.909 14.669 1.00 96.50 107 VAL A O 1
ATOM 918 N N . GLU A 1 108 ? -0.524 -9.214 15.671 1.00 96.44 108 GLU A N 1
ATOM 919 C CA . GLU A 1 108 ? 0.372 -10.370 15.791 1.00 96.44 108 GLU A CA 1
ATOM 920 C C . GLU A 1 108 ? 0.846 -10.870 14.423 1.00 96.44 108 GLU A C 1
ATOM 922 O O . GLU A 1 108 ? 2.032 -11.149 14.254 1.00 96.44 108 GLU A O 1
ATOM 927 N N . ILE A 1 109 ? -0.052 -10.955 13.433 1.00 95.25 109 ILE A N 1
ATOM 928 C CA . ILE A 1 109 ? 0.291 -11.346 12.057 1.00 95.25 109 ILE A CA 1
ATOM 929 C C . ILE A 1 109 ? 1.236 -10.320 11.421 1.00 95.25 109 ILE A C 1
ATOM 931 O O . ILE A 1 109 ? 2.256 -10.711 10.853 1.00 95.25 109 ILE A O 1
ATOM 935 N N . LEU A 1 110 ? 0.936 -9.024 11.544 1.00 94.44 110 LEU A N 1
ATOM 936 C CA . LEU A 1 110 ? 1.761 -7.940 11.001 1.00 94.44 110 LEU A CA 1
ATOM 937 C C . LEU A 1 110 ? 3.184 -7.977 11.573 1.00 94.44 110 LEU A C 1
ATOM 939 O O . LEU A 1 110 ? 4.154 -7.835 10.830 1.00 94.44 110 LEU A O 1
ATOM 943 N N . ASN A 1 111 ? 3.319 -8.223 12.876 1.00 96.19 111 ASN A N 1
ATOM 944 C CA . ASN A 1 111 ? 4.602 -8.277 13.576 1.00 96.19 111 ASN A CA 1
ATOM 945 C C . ASN A 1 111 ? 5.369 -9.602 13.400 1.00 96.19 111 ASN A C 1
ATOM 947 O O . ASN A 1 111 ? 6.458 -9.738 13.959 1.00 96.19 111 ASN A O 1
ATOM 951 N N . ARG A 1 112 ? 4.864 -10.573 12.618 1.00 95.62 112 ARG A N 1
ATOM 952 C CA . ARG A 1 112 ? 5.638 -11.784 12.261 1.00 95.62 112 ARG A CA 1
ATOM 953 C C . ARG A 1 112 ? 6.883 -11.466 11.444 1.00 95.62 112 ARG A C 1
ATOM 955 O O . ARG A 1 112 ? 7.839 -12.236 11.461 1.00 95.62 112 ARG A O 1
ATOM 962 N N . TYR A 1 113 ? 6.859 -10.352 10.725 1.00 92.56 113 TYR A N 1
ATOM 963 C CA . TYR A 1 113 ? 7.981 -9.879 9.932 1.00 92.56 113 TYR A CA 1
ATOM 964 C C . TYR A 1 113 ? 8.679 -8.713 10.643 1.00 92.56 113 TYR A C 1
ATOM 966 O O . TYR A 1 113 ? 7.998 -7.888 11.254 1.00 92.56 113 TYR A O 1
ATOM 974 N N . PRO A 1 114 ? 10.014 -8.602 10.548 1.00 94.56 114 PRO A N 1
ATOM 975 C CA . PRO A 1 114 ? 10.748 -7.464 11.087 1.00 94.56 114 PRO A CA 1
ATOM 976 C C . PRO A 1 114 ? 10.332 -6.139 10.436 1.00 94.56 114 PRO A C 1
ATOM 978 O O . PRO A 1 114 ? 10.338 -6.005 9.208 1.00 94.56 114 PRO A O 1
ATOM 981 N N . HIS A 1 115 ? 10.036 -5.142 11.270 1.00 93.94 115 HIS A N 1
ATOM 982 C CA . HIS A 1 115 ? 9.833 -3.758 10.842 1.00 93.94 115 HIS A CA 1
ATOM 983 C C . HIS A 1 115 ? 10.960 -2.882 11.362 1.00 93.94 115 HIS A C 1
ATOM 985 O O . HIS A 1 115 ? 11.478 -3.095 12.460 1.00 93.94 115 HIS A O 1
ATOM 991 N N . PHE A 1 116 ? 11.291 -1.854 10.590 1.00 94.88 116 PHE A N 1
ATOM 992 C CA . PHE A 1 116 ? 12.300 -0.873 10.955 1.00 94.88 116 PHE A CA 1
ATOM 993 C C . PHE A 1 116 ? 11.818 0.542 10.660 1.00 94.88 116 PHE A C 1
ATOM 995 O O . PHE A 1 116 ? 10.994 0.764 9.770 1.00 94.88 116 PHE A O 1
ATOM 1002 N N . LYS A 1 117 ? 12.362 1.500 11.407 1.00 93.88 117 LYS A N 1
ATOM 1003 C CA . LYS A 1 117 ? 12.223 2.932 11.159 1.00 93.88 117 LYS A CA 1
ATOM 1004 C C . LYS A 1 117 ? 13.597 3.574 11.066 1.00 93.88 117 LYS A C 1
ATOM 1006 O O . LYS A 1 117 ? 14.481 3.287 11.870 1.00 93.88 117 LYS A O 1
ATOM 1011 N N . THR A 1 118 ? 13.741 4.467 10.102 1.00 94.12 118 THR A N 1
ATOM 1012 C CA . THR A 1 118 ? 14.903 5.345 9.956 1.00 94.12 118 THR A CA 1
ATOM 1013 C C . THR A 1 118 ? 14.441 6.711 9.463 1.00 94.12 118 THR A C 1
ATOM 1015 O O . THR A 1 118 ? 13.286 6.857 9.037 1.00 94.12 118 THR A O 1
ATOM 1018 N N . LYS A 1 119 ? 15.299 7.722 9.574 1.00 90.88 119 LYS A N 1
ATOM 1019 C CA . LYS A 1 119 ? 14.991 9.086 9.162 1.00 90.88 119 LYS A CA 1
ATOM 1020 C C . LYS A 1 119 ? 15.670 9.383 7.828 1.00 90.88 119 LYS A C 1
ATOM 1022 O O . LYS A 1 119 ? 16.850 9.109 7.665 1.00 90.88 119 LYS A O 1
ATOM 1027 N N . ILE A 1 120 ? 14.894 9.899 6.881 1.00 89.88 120 ILE A N 1
ATOM 1028 C CA . ILE A 1 120 ? 15.344 10.283 5.544 1.00 89.88 120 ILE A CA 1
ATOM 1029 C C . ILE A 1 120 ? 14.779 11.673 5.262 1.00 89.88 120 ILE A C 1
ATOM 1031 O O . ILE A 1 120 ? 13.558 11.866 5.287 1.00 89.88 120 ILE A O 1
ATOM 1035 N N . GLU A 1 121 ? 15.663 12.645 5.041 1.00 89.62 121 GLU A N 1
ATOM 1036 C CA . GLU A 1 121 ? 15.327 14.035 4.702 1.00 89.62 121 GLU A CA 1
ATOM 1037 C C . GLU A 1 121 ? 14.302 14.659 5.668 1.00 89.62 121 GLU A C 1
ATOM 1039 O O . GLU A 1 121 ? 13.357 15.352 5.277 1.00 89.62 121 GLU A O 1
ATOM 1044 N N . GLY A 1 122 ? 14.450 14.391 6.966 1.00 83.25 122 GLY A N 1
ATOM 1045 C CA . GLY A 1 122 ? 13.565 14.931 7.994 1.00 83.25 122 GLY A CA 1
ATOM 1046 C C . GLY A 1 122 ? 12.275 14.143 8.243 1.00 83.25 122 GLY A C 1
ATOM 1047 O O . GLY A 1 122 ? 11.500 14.552 9.113 1.00 83.25 122 GLY A O 1
ATOM 1048 N N . ARG A 1 123 ? 12.035 13.013 7.560 1.00 81.81 123 ARG A N 1
ATOM 1049 C CA . ARG A 1 123 ? 10.847 12.155 7.755 1.00 81.81 123 ARG A CA 1
ATOM 1050 C C . ARG A 1 123 ? 11.203 10.733 8.156 1.00 81.81 123 ARG A C 1
ATOM 1052 O O . ARG A 1 123 ? 12.193 10.181 7.702 1.00 81.81 123 ARG A O 1
ATOM 1059 N N . PHE A 1 124 ? 10.352 10.117 8.974 1.00 77.69 124 PHE A N 1
ATOM 1060 C CA . PHE A 1 124 ? 10.473 8.691 9.264 1.00 77.69 124 PHE A CA 1
ATOM 1061 C C . PHE A 1 124 ? 9.912 7.860 8.111 1.00 77.69 124 PHE A C 1
ATOM 1063 O O . PHE A 1 124 ? 8.730 7.979 7.782 1.00 77.69 124 PHE A O 1
ATOM 1070 N N . ALA A 1 125 ? 10.748 6.991 7.553 1.00 74.25 125 ALA A N 1
ATOM 1071 C CA . ALA A 1 125 ? 10.333 5.926 6.654 1.00 74.25 125 ALA A CA 1
ATOM 1072 C C . ALA A 1 125 ? 10.214 4.622 7.455 1.00 74.25 125 ALA A C 1
ATOM 1074 O O . ALA A 1 125 ? 11.134 4.257 8.192 1.00 74.25 125 ALA A O 1
ATOM 1075 N N . GLN A 1 126 ? 9.072 3.938 7.338 1.00 73.31 126 GLN A N 1
ATOM 1076 C CA . GLN A 1 126 ? 8.893 2.587 7.868 1.00 73.31 126 GLN A CA 1
ATOM 1077 C C . GLN A 1 126 ? 9.071 1.583 6.733 1.00 73.31 126 GLN A C 1
ATOM 1079 O O . GLN A 1 126 ? 8.378 1.667 5.722 1.00 73.31 126 GLN A O 1
ATOM 1084 N N . GLN A 1 127 ? 9.962 0.616 6.935 1.00 66.56 127 GLN A N 1
ATOM 1085 C CA . GLN A 1 127 ? 10.237 -0.453 5.982 1.00 66.56 127 GLN A CA 1
ATOM 1086 C C . GLN A 1 127 ? 9.991 -1.805 6.656 1.00 66.56 127 GLN A C 1
ATOM 1088 O O . GLN A 1 127 ? 10.444 -2.045 7.779 1.00 66.56 127 GLN A O 1
ATOM 1093 N N . GLN A 1 128 ? 9.295 -2.696 5.956 1.00 64.81 128 GLN A N 1
ATOM 1094 C CA . GLN A 1 128 ? 9.222 -4.114 6.298 1.00 64.81 128 GLN A CA 1
ATOM 1095 C C . GLN A 1 128 ? 10.300 -4.858 5.506 1.00 64.81 128 GLN A C 1
ATOM 1097 O O . GLN A 1 128 ? 10.455 -4.617 4.306 1.00 64.81 128 GLN A O 1
ATOM 1102 N N . LEU A 1 129 ? 11.045 -5.750 6.161 1.00 54.62 129 LEU A N 1
ATOM 1103 C CA . LEU A 1 129 ? 12.069 -6.564 5.507 1.00 54.62 129 LEU A CA 1
ATOM 1104 C C . LEU A 1 129 ? 11.690 -8.044 5.585 1.00 54.62 129 LEU A C 1
ATOM 1106 O O . LEU A 1 129 ? 11.522 -8.590 6.674 1.00 54.62 129 LEU A O 1
ATOM 1110 N N . LEU A 1 130 ? 11.617 -8.709 4.432 1.00 58.09 130 LEU A N 1
ATOM 1111 C CA . LEU A 1 130 ? 11.703 -10.165 4.359 1.00 58.09 130 LEU A CA 1
ATOM 1112 C C . LEU A 1 130 ? 13.151 -10.526 4.024 1.00 58.09 130 LEU A C 1
ATOM 1114 O O . LEU A 1 130 ? 13.612 -10.283 2.912 1.00 58.09 130 LEU A O 1
ATOM 1118 N N . ALA A 1 131 ? 13.877 -11.105 4.980 1.00 40.47 131 ALA A N 1
ATOM 1119 C CA . ALA A 1 131 ? 15.135 -11.769 4.661 1.00 40.47 131 ALA A CA 1
ATOM 1120 C C . ALA A 1 131 ? 14.813 -13.061 3.894 1.00 40.47 131 ALA A C 1
ATOM 1122 O O . ALA A 1 131 ? 14.012 -13.871 4.362 1.00 40.47 131 ALA A O 1
ATOM 1123 N N . ALA A 1 132 ? 15.415 -13.255 2.720 1.00 38.38 132 ALA A N 1
ATOM 1124 C CA . ALA A 1 132 ? 15.282 -14.488 1.949 1.00 38.38 132 ALA A CA 1
ATOM 1125 C C . ALA A 1 132 ? 16.059 -15.623 2.639 1.00 38.38 132 ALA A C 1
ATOM 1127 O O . ALA A 1 132 ? 17.190 -15.938 2.277 1.00 38.38 132 ALA A O 1
ATOM 1128 N N . SER A 1 133 ? 15.484 -16.232 3.672 1.00 32.62 133 SER A N 1
ATOM 1129 C CA . SER A 1 133 ? 16.036 -17.431 4.302 1.00 32.62 133 SER A CA 1
ATOM 1130 C C . SER A 1 133 ? 15.559 -18.690 3.567 1.00 32.62 133 SER A C 1
ATOM 1132 O O . SER A 1 133 ? 14.610 -19.340 3.989 1.00 32.62 133 SER A O 1
ATOM 1134 N N . GLY A 1 134 ? 16.252 -19.047 2.478 1.00 34.31 134 GLY A N 1
ATOM 1135 C CA . GLY A 1 134 ? 16.206 -20.374 1.841 1.00 34.31 134 GLY A CA 1
ATOM 1136 C C . GLY A 1 134 ? 14.895 -20.771 1.127 1.00 34.31 134 GLY A C 1
ATOM 1137 O O . GLY A 1 134 ? 13.854 -20.134 1.291 1.00 34.31 134 GLY A O 1
ATOM 1138 N N . PRO A 1 135 ? 14.925 -21.825 0.286 1.00 33.41 135 PRO A N 1
ATOM 1139 C CA . PRO A 1 135 ? 13.783 -22.226 -0.531 1.00 33.41 135 PRO A CA 1
ATOM 1140 C C . PRO A 1 135 ? 12.727 -22.911 0.346 1.00 33.41 135 PRO A C 1
ATOM 1142 O O . PRO A 1 135 ? 12.863 -24.079 0.699 1.00 33.41 135 PRO A O 1
ATOM 1145 N N . GLY A 1 136 ? 11.674 -22.186 0.725 1.00 34.84 136 GLY A N 1
ATOM 1146 C CA . GLY A 1 136 ? 10.577 -22.783 1.498 1.00 34.84 136 GLY A CA 1
ATOM 1147 C C . GLY A 1 136 ? 9.427 -21.867 1.914 1.00 34.84 136 GLY A C 1
ATOM 1148 O O . GLY A 1 136 ? 8.406 -22.366 2.377 1.00 34.84 136 GLY A O 1
ATOM 1149 N N . ALA A 1 137 ? 9.523 -20.549 1.736 1.00 31.97 137 ALA A N 1
ATOM 1150 C CA . ALA A 1 137 ? 8.472 -19.625 2.168 1.00 31.97 137 ALA A CA 1
ATOM 1151 C C . ALA A 1 137 ? 7.402 -19.376 1.086 1.00 31.97 137 ALA A C 1
ATOM 1153 O O . ALA A 1 137 ? 7.127 -18.236 0.731 1.00 31.97 137 ALA A O 1
ATOM 1154 N N . VAL A 1 138 ? 6.792 -20.434 0.546 1.00 39.16 138 VAL A N 1
ATOM 1155 C CA . VAL A 1 138 ? 5.547 -20.316 -0.235 1.00 39.16 138 VAL A CA 1
ATOM 1156 C C . VAL A 1 138 ? 4.615 -21.427 0.210 1.00 39.16 138 VAL A C 1
ATOM 1158 O O . VAL A 1 138 ? 4.680 -22.562 -0.253 1.00 39.16 138 VAL A O 1
ATOM 1161 N N . GLY A 1 139 ? 3.762 -21.100 1.166 1.00 33.88 139 GLY A N 1
ATOM 1162 C CA . GLY A 1 139 ? 2.760 -22.022 1.651 1.00 33.88 139 GLY A CA 1
ATOM 1163 C C . GLY A 1 139 ? 1.825 -21.308 2.597 1.00 33.88 139 GLY A C 1
ATOM 1164 O O . GLY A 1 139 ? 2.196 -21.050 3.737 1.00 33.88 139 GLY A O 1
ATOM 1165 N N . LEU A 1 140 ? 0.625 -21.010 2.100 1.00 35.69 140 LEU A N 1
ATOM 1166 C CA . LEU A 1 140 ? -0.676 -21.299 2.715 1.00 35.69 140 LEU A CA 1
ATOM 1167 C C . LEU A 1 140 ? -1.680 -20.210 2.322 1.00 35.69 140 LEU A C 1
ATOM 1169 O O . LEU A 1 140 ? -1.702 -19.143 2.921 1.00 35.69 140 LEU A O 1
ATOM 1173 N N . MET A 1 141 ? -2.551 -20.520 1.359 1.00 35.16 141 MET A N 1
ATOM 1174 C CA . MET A 1 141 ? -4.016 -20.522 1.513 1.00 35.16 141 MET A CA 1
ATOM 1175 C C . MET A 1 141 ? -4.673 -20.616 0.130 1.00 35.16 141 MET A C 1
ATOM 1177 O O . MET A 1 141 ? -4.940 -19.613 -0.521 1.00 35.16 141 MET A O 1
ATOM 1181 N N . HIS A 1 142 ? -5.005 -21.835 -0.300 1.00 36.19 142 HIS A N 1
ATOM 1182 C CA . HIS A 1 142 ? -5.928 -22.038 -1.414 1.00 36.19 142 HIS A CA 1
ATOM 1183 C C . HIS A 1 142 ? -7.249 -22.583 -0.870 1.00 36.19 142 HIS A C 1
ATOM 1185 O O . HIS A 1 142 ? -7.347 -23.743 -0.475 1.00 36.19 142 HIS A O 1
ATOM 1191 N N . GLN A 1 143 ? -8.264 -21.723 -0.824 1.00 33.03 143 GLN A N 1
ATOM 1192 C CA . GLN A 1 143 ? -9.663 -22.122 -0.700 1.00 33.03 143 GLN A CA 1
ATOM 1193 C C . GLN A 1 143 ? -10.433 -21.443 -1.836 1.00 33.03 143 GLN A C 1
ATOM 1195 O O . GLN A 1 143 ? -10.276 -20.232 -2.025 1.00 33.03 143 GLN A O 1
ATOM 1200 N N . PRO A 1 144 ? -11.270 -22.172 -2.592 1.00 35.59 144 PRO A N 1
ATOM 1201 C CA . PRO A 1 144 ? -12.031 -21.593 -3.685 1.00 35.59 144 PRO A CA 1
ATOM 1202 C C . PRO A 1 144 ? -13.157 -20.749 -3.084 1.00 35.59 144 PRO A C 1
ATOM 1204 O O . PRO A 1 144 ? -14.179 -21.271 -2.642 1.00 35.59 144 PRO A O 1
ATOM 1207 N N . ARG A 1 145 ? -12.966 -19.427 -3.012 1.00 40.12 145 ARG A N 1
ATOM 1208 C CA . ARG A 1 145 ? -13.999 -18.499 -2.538 1.00 40.12 145 ARG A CA 1
ATOM 1209 C C . ARG A 1 145 ? -14.474 -17.592 -3.677 1.00 40.12 145 ARG A C 1
ATOM 1211 O O . ARG A 1 145 ? -13.645 -17.027 -4.382 1.00 40.12 145 ARG A O 1
ATOM 1218 N N . PRO A 1 146 ? -15.793 -17.338 -3.804 1.00 53.47 146 PRO A N 1
ATOM 1219 C CA . PRO A 1 146 ? -16.337 -16.332 -4.725 1.00 53.47 146 PRO A CA 1
ATOM 1220 C C . PRO A 1 146 ? -15.938 -14.886 -4.349 1.00 53.47 146 PRO A C 1
ATOM 1222 O O . PRO A 1 146 ? -16.293 -13.939 -5.046 1.00 53.47 146 PRO A O 1
ATOM 1225 N N . ARG A 1 147 ? -15.188 -14.702 -3.251 1.00 62.00 147 ARG A N 1
ATOM 1226 C CA . ARG A 1 147 ? -14.480 -13.474 -2.871 1.00 62.00 147 ARG A CA 1
ATOM 1227 C C . ARG A 1 147 ? -13.015 -13.788 -2.606 1.00 62.00 147 ARG A C 1
ATOM 1229 O O . ARG A 1 147 ? -12.735 -14.663 -1.791 1.00 62.00 147 ARG A O 1
ATOM 1236 N N . LYS A 1 148 ? -12.114 -13.022 -3.224 1.00 79.19 148 LYS A N 1
ATOM 1237 C CA . LYS A 1 148 ? -10.665 -13.166 -3.022 1.00 79.19 148 LYS A CA 1
ATOM 1238 C C . LYS A 1 148 ? -10.207 -12.807 -1.606 1.00 79.19 148 LYS A C 1
ATOM 1240 O O . LYS A 1 148 ? -9.285 -13.429 -1.103 1.00 79.19 148 LYS A O 1
ATOM 1245 N N . PHE A 1 149 ? -10.907 -11.887 -0.939 1.00 88.75 149 PHE A N 1
ATOM 1246 C CA . PHE A 1 149 ? -10.539 -11.382 0.387 1.00 88.75 149 PHE A CA 1
ATOM 1247 C C . PHE A 1 149 ? -11.604 -11.669 1.444 1.00 88.75 149 PHE A C 1
ATOM 1249 O O . PHE A 1 149 ? -12.811 -11.576 1.181 1.00 88.75 149 PHE A O 1
ATOM 1256 N N . SER A 1 150 ? -11.155 -11.991 2.656 1.00 93.69 150 SER A N 1
ATOM 1257 C CA . SER A 1 150 ? -11.994 -11.979 3.853 1.00 93.69 150 SER A CA 1
ATOM 1258 C C . SER A 1 150 ? -12.224 -10.547 4.355 1.00 93.69 150 SER A C 1
ATOM 1260 O O . SER A 1 150 ? -11.587 -9.598 3.900 1.00 93.69 150 SER A O 1
ATOM 1262 N N . LEU A 1 151 ? -13.166 -10.368 5.287 1.00 94.38 151 LEU A N 1
ATOM 1263 C CA . LEU A 1 151 ? -13.323 -9.068 5.945 1.00 94.38 151 LEU A CA 1
ATOM 1264 C C . LEU A 1 151 ? -12.138 -8.744 6.855 1.00 94.38 151 LEU A C 1
ATOM 1266 O O . LEU A 1 151 ? -11.832 -7.567 6.984 1.00 94.38 151 LEU A O 1
ATOM 1270 N N . ASP A 1 152 ? -11.456 -9.748 7.414 1.00 96.75 152 ASP A N 1
ATOM 1271 C CA . ASP A 1 152 ? -10.225 -9.528 8.176 1.00 96.75 152 ASP A CA 1
ATOM 1272 C C . ASP A 1 152 ? -9.154 -8.895 7.287 1.00 96.75 152 ASP A C 1
ATOM 1274 O O . ASP A 1 152 ? -8.639 -7.838 7.622 1.00 96.75 152 ASP A O 1
ATOM 1278 N N . ASP A 1 153 ? -8.907 -9.466 6.106 1.00 94.38 153 ASP A N 1
ATOM 1279 C CA . ASP A 1 153 ? -7.917 -8.967 5.140 1.00 94.38 153 ASP A CA 1
ATOM 1280 C C . ASP A 1 153 ? -8.154 -7.489 4.780 1.00 94.38 153 ASP A C 1
ATOM 1282 O O . ASP A 1 153 ? -7.238 -6.665 4.776 1.00 94.38 153 ASP A O 1
ATOM 1286 N N . LEU A 1 154 ? -9.413 -7.137 4.500 1.00 95.06 154 LEU A N 1
ATOM 1287 C CA . LEU A 1 154 ? -9.793 -5.782 4.106 1.00 95.06 154 LEU A CA 1
ATOM 1288 C C . LEU A 1 154 ? -9.756 -4.806 5.286 1.00 95.06 154 LEU A C 1
ATOM 1290 O O . LEU A 1 154 ? -9.265 -3.686 5.140 1.00 95.06 154 LEU A O 1
ATOM 1294 N N . LEU A 1 155 ? -10.279 -5.210 6.446 1.00 98.06 155 LEU A N 1
ATOM 1295 C CA . LEU A 1 155 ? -10.315 -4.359 7.632 1.00 98.06 155 LEU A CA 1
ATOM 1296 C C . LEU A 1 155 ? -8.929 -4.166 8.236 1.00 98.06 155 LEU A C 1
ATOM 1298 O O . LEU A 1 155 ? -8.668 -3.076 8.722 1.00 98.06 155 LEU A O 1
ATOM 1302 N N . THR A 1 156 ? -8.017 -5.134 8.136 1.00 97.56 156 THR A N 1
ATOM 1303 C CA . THR A 1 156 ? -6.611 -4.946 8.523 1.00 97.56 156 THR A CA 1
ATOM 1304 C C . THR A 1 156 ? -5.989 -3.787 7.755 1.00 97.56 156 THR A C 1
ATOM 1306 O O . THR A 1 156 ? -5.378 -2.912 8.364 1.00 97.56 156 THR A O 1
ATOM 1309 N N . ASN A 1 157 ? -6.208 -3.708 6.438 1.00 96.94 157 ASN A N 1
ATOM 1310 C CA . ASN A 1 157 ? -5.723 -2.578 5.648 1.00 96.94 157 ASN A CA 1
ATOM 1311 C C . ASN A 1 157 ? -6.379 -1.256 6.089 1.00 96.94 157 ASN A C 1
ATOM 1313 O O . ASN A 1 157 ? -5.687 -0.273 6.329 1.00 96.94 157 ASN A O 1
ATOM 1317 N N . VAL A 1 158 ? -7.705 -1.232 6.281 1.00 97.75 158 VAL A N 1
ATOM 1318 C CA . VAL A 1 158 ? -8.417 -0.034 6.775 1.00 97.75 158 VAL A CA 1
ATOM 1319 C C . VAL A 1 158 ? -7.910 0.400 8.155 1.00 97.75 158 VAL A C 1
ATOM 1321 O O . VAL A 1 158 ? -7.739 1.594 8.399 1.00 97.75 158 VAL A O 1
ATOM 1324 N N . MET A 1 159 ? -7.628 -0.550 9.044 1.00 97.81 159 MET A N 1
ATOM 1325 C CA . MET A 1 159 ? -7.114 -0.291 10.383 1.00 97.81 159 MET A CA 1
ATOM 1326 C C . MET A 1 159 ? -5.742 0.365 10.358 1.00 97.81 159 MET A C 1
ATOM 1328 O O . MET A 1 159 ? -5.518 1.262 11.160 1.00 97.81 159 MET A O 1
ATOM 1332 N N . LEU A 1 160 ? -4.863 0.008 9.415 1.00 96.75 160 LEU A N 1
ATOM 1333 C CA . LEU A 1 160 ? -3.574 0.691 9.269 1.00 96.75 160 LEU A CA 1
ATOM 1334 C C . LEU A 1 160 ? -3.759 2.186 8.992 1.00 96.75 160 LEU A C 1
ATOM 1336 O O . LEU A 1 160 ? -3.023 2.992 9.549 1.00 96.75 160 LEU A O 1
ATOM 1340 N N . TYR A 1 161 ? -4.759 2.581 8.199 1.00 97.50 161 TYR A N 1
ATOM 1341 C CA . TYR A 1 161 ? -5.087 3.998 7.995 1.00 97.50 161 TYR A CA 1
ATOM 1342 C C . TYR A 1 161 ? -5.730 4.636 9.227 1.00 97.50 161 TYR A C 1
ATOM 1344 O O . TYR A 1 161 ? -5.448 5.799 9.524 1.00 97.50 161 TYR A O 1
ATOM 1352 N N . TRP A 1 162 ? -6.602 3.893 9.915 1.00 97.25 162 TRP A N 1
ATOM 1353 C CA . TRP A 1 162 ? -7.319 4.365 11.097 1.00 97.25 162 TRP A CA 1
ATOM 1354 C C . TRP A 1 162 ? -6.361 4.674 12.250 1.00 97.25 162 TRP A C 1
ATOM 1356 O O . TRP A 1 162 ? -6.292 5.819 12.690 1.00 97.25 162 TRP A O 1
ATOM 1366 N N . THR A 1 163 ? -5.578 3.684 12.686 1.00 96.62 163 THR A N 1
ATOM 1367 C CA . THR A 1 163 ? -4.693 3.787 13.860 1.00 96.62 163 THR A CA 1
ATOM 1368 C C . THR A 1 163 ? -3.523 4.739 13.636 1.00 96.62 163 THR A C 1
ATOM 1370 O O . THR A 1 163 ? -3.000 5.322 14.574 1.00 96.62 163 THR A O 1
ATOM 1373 N N . THR A 1 164 ? -3.122 4.965 12.384 1.00 95.38 164 THR A N 1
ATOM 1374 C CA . THR A 1 164 ? -2.052 5.922 12.065 1.00 95.38 164 THR A CA 1
ATOM 1375 C C . THR A 1 164 ? -2.570 7.318 11.708 1.00 95.38 164 THR A C 1
ATOM 1377 O O . THR A 1 164 ? -1.771 8.242 11.549 1.00 95.38 164 THR A O 1
ATOM 1380 N N . GLY A 1 165 ? -3.886 7.500 11.541 1.00 96.19 165 GLY A N 1
ATOM 1381 C CA . GLY A 1 165 ? -4.479 8.775 11.126 1.00 96.19 165 GLY A CA 1
ATOM 1382 C C . GLY A 1 165 ? -4.009 9.263 9.745 1.00 96.19 165 GLY A C 1
ATOM 1383 O O . GLY A 1 165 ? -3.904 10.469 9.509 1.00 96.19 165 GLY A O 1
ATOM 1384 N N . THR A 1 166 ? -3.693 8.353 8.817 1.00 96.38 166 THR A N 1
ATOM 1385 C CA . THR A 1 166 ? -2.957 8.674 7.573 1.00 96.38 166 THR A CA 1
ATOM 1386 C C . THR A 1 166 ? -3.817 8.849 6.322 1.00 96.38 166 THR A C 1
ATOM 1388 O O . THR A 1 166 ? -3.287 9.062 5.227 1.00 96.38 166 THR A O 1
ATOM 1391 N N . ILE A 1 167 ? -5.149 8.824 6.432 1.00 96.31 167 ILE A N 1
ATOM 1392 C CA . ILE A 1 167 ? -6.012 8.998 5.251 1.00 96.31 167 ILE A CA 1
ATOM 1393 C C . ILE A 1 167 ? -5.772 10.349 4.556 1.00 96.31 167 ILE A C 1
ATOM 1395 O O . ILE A 1 167 ? -5.586 10.403 3.344 1.00 96.31 167 ILE A O 1
ATOM 1399 N N . THR A 1 168 ? -5.650 11.438 5.318 1.00 96.06 168 THR A N 1
ATOM 1400 C CA . THR A 1 168 ? -5.417 12.775 4.753 1.00 96.06 168 THR A CA 1
ATOM 1401 C C . THR A 1 168 ? -4.012 12.917 4.174 1.00 96.06 168 THR A C 1
ATOM 1403 O O . THR A 1 168 ? -3.838 13.507 3.111 1.00 96.06 168 THR A O 1
ATOM 1406 N N . SER A 1 169 ? -2.986 12.412 4.867 1.00 94.56 169 SER A N 1
ATOM 1407 C CA . SER A 1 169 ? -1.597 12.538 4.409 1.00 94.56 169 SER A CA 1
ATOM 1408 C C . SER A 1 169 ? -1.334 11.706 3.155 1.00 94.56 169 SER A C 1
ATOM 1410 O O . SER A 1 169 ? -0.684 12.209 2.242 1.00 94.56 169 SER A O 1
ATOM 1412 N N . SER A 1 170 ? -1.889 10.494 3.066 1.00 94.31 170 SER A N 1
ATOM 1413 C CA . SER A 1 170 ? -1.779 9.640 1.875 1.00 94.31 170 SER A CA 1
ATOM 1414 C C . SER A 1 170 ? -2.470 10.246 0.648 1.00 94.31 170 SER A C 1
ATOM 1416 O O . SER A 1 170 ? -1.921 10.205 -0.452 1.00 94.31 170 SER A O 1
ATOM 1418 N N . GLN A 1 171 ? -3.622 10.901 0.823 1.00 94.75 171 GLN A N 1
ATOM 1419 C CA . GLN A 1 171 ? -4.331 11.575 -0.271 1.00 94.75 171 GLN A CA 1
ATOM 1420 C C . GLN A 1 171 ? -3.577 12.784 -0.847 1.00 94.75 171 GLN A C 1
ATOM 1422 O O . GLN A 1 171 ? -3.787 13.127 -2.011 1.00 94.75 171 GLN A O 1
ATOM 1427 N N . ARG A 1 172 ? -2.664 13.417 -0.091 1.00 92.62 172 ARG A N 1
ATOM 1428 C CA . ARG A 1 172 ? -1.868 14.555 -0.597 1.00 92.62 172 ARG A CA 1
ATOM 1429 C C . ARG A 1 172 ? -1.064 14.190 -1.842 1.00 92.62 172 ARG A C 1
ATOM 1431 O O . ARG A 1 172 ? -0.940 15.033 -2.721 1.00 92.62 172 ARG A O 1
ATOM 1438 N N . PHE A 1 173 ? -0.614 12.938 -1.968 1.00 89.38 173 PHE A N 1
ATOM 1439 C CA . PHE A 1 173 ? 0.069 12.451 -3.169 1.00 89.38 173 PHE A CA 1
ATOM 1440 C C . PHE A 1 173 ? -0.717 12.758 -4.455 1.00 89.38 173 PHE A C 1
ATOM 1442 O O . PHE A 1 173 ? -0.134 13.217 -5.436 1.00 89.38 173 PHE A O 1
ATOM 1449 N N . TYR A 1 174 ? -2.040 12.572 -4.433 1.00 88.50 174 TYR A N 1
ATOM 1450 C CA . TYR A 1 174 ? -2.908 12.801 -5.589 1.00 88.50 174 TYR A CA 1
ATOM 1451 C C . TYR A 1 174 ? -2.953 14.278 -5.976 1.00 88.50 174 TYR A C 1
ATOM 1453 O O . TYR A 1 174 ? -2.819 14.611 -7.151 1.00 88.50 174 TYR A O 1
ATOM 1461 N N . LYS A 1 175 ? -3.102 15.172 -4.994 1.00 88.06 175 LYS A N 1
ATOM 1462 C CA . LYS A 1 175 ? -3.097 16.618 -5.238 1.00 88.06 175 LYS A CA 1
ATOM 1463 C C . LYS A 1 175 ? -1.775 17.061 -5.871 1.00 88.06 175 LYS A C 1
ATOM 1465 O O . LYS A 1 175 ? -1.800 17.803 -6.846 1.00 88.06 175 LYS A O 1
ATOM 1470 N N . GLU A 1 176 ? -0.651 16.599 -5.327 1.00 86.00 176 GLU A N 1
ATOM 1471 C CA . GLU A 1 176 ? 0.674 17.051 -5.764 1.00 86.00 176 GLU A CA 1
ATOM 1472 C C . GLU A 1 176 ? 1.076 16.476 -7.139 1.00 86.00 176 GLU A C 1
ATOM 1474 O O . GLU A 1 176 ? 1.720 17.176 -7.919 1.00 86.00 176 GLU A O 1
ATOM 1479 N N . ASN A 1 177 ? 0.649 15.249 -7.482 1.00 81.06 177 ASN A N 1
ATOM 1480 C CA . ASN A 1 177 ? 1.110 14.555 -8.698 1.00 81.06 177 ASN A CA 1
ATOM 1481 C C . ASN A 1 177 ? 0.068 14.444 -9.821 1.00 81.06 177 ASN A C 1
ATOM 1483 O O . ASN A 1 177 ? 0.437 14.471 -10.992 1.00 81.06 177 ASN A O 1
ATOM 1487 N N . LEU A 1 178 ? -1.221 14.306 -9.495 1.00 77.69 178 LEU A N 1
ATOM 1488 C CA . LEU A 1 178 ? -2.281 14.042 -10.481 1.00 77.69 178 LEU A CA 1
ATOM 1489 C C . LEU A 1 178 ? -3.128 15.276 -10.808 1.00 77.69 178 LEU A C 1
ATOM 1491 O O . LEU A 1 178 ? -3.785 15.308 -11.846 1.00 77.69 178 LEU A O 1
ATOM 1495 N N . GLY A 1 179 ? -3.084 16.318 -9.971 1.00 71.12 179 GLY A N 1
ATOM 1496 C CA . GLY A 1 179 ? -3.782 17.582 -10.227 1.00 71.12 179 GLY A CA 1
ATOM 1497 C C . GLY A 1 179 ? -3.252 18.366 -11.436 1.00 71.12 179 GLY A C 1
ATOM 1498 O O . GLY A 1 179 ? -3.920 19.284 -11.901 1.00 71.12 179 GLY A O 1
ATOM 1499 N N . GLN A 1 180 ? -2.072 18.006 -11.953 1.00 73.06 180 GLN A N 1
ATOM 1500 C CA . GLN A 1 180 ? -1.386 18.728 -13.032 1.00 73.06 180 GLN A CA 1
ATOM 1501 C C . GLN A 1 180 ? -1.779 18.251 -14.446 1.00 73.06 180 GLN A C 1
ATOM 1503 O O . GLN A 1 180 ? -1.418 18.895 -15.427 1.00 73.06 180 GLN A O 1
ATOM 1508 N N . GLY A 1 181 ? -2.555 17.165 -14.562 1.00 69.38 181 GLY A N 1
ATOM 1509 C CA . GLY A 1 181 ? -2.995 16.586 -15.838 1.00 69.38 181 GLY A CA 1
ATOM 1510 C C . GLY A 1 181 ? -2.154 15.390 -16.309 1.00 69.38 181 GLY A C 1
ATOM 1511 O O . GLY A 1 181 ? -1.085 15.098 -15.778 1.00 69.38 181 GLY A O 1
ATOM 1512 N N . PHE A 1 182 ? -2.659 14.659 -17.307 1.00 65.12 182 PHE A N 1
ATOM 1513 C CA . PHE A 1 182 ? -1.995 13.469 -17.851 1.00 65.12 182 PHE A CA 1
ATOM 1514 C C . PHE A 1 182 ? -0.738 13.852 -18.649 1.00 65.12 182 PHE A C 1
ATOM 1516 O O . PHE A 1 182 ? -0.802 14.745 -19.493 1.00 65.12 182 PHE A O 1
ATOM 1523 N N . MET A 1 183 ? 0.390 13.166 -18.419 1.00 69.06 183 MET A N 1
ATOM 1524 C CA . MET A 1 183 ? 1.685 13.440 -19.077 1.00 69.06 183 MET A CA 1
ATOM 1525 C C . MET A 1 183 ? 2.218 14.870 -18.853 1.00 69.06 183 MET A C 1
ATOM 1527 O O . MET A 1 183 ? 2.980 15.406 -19.674 1.00 69.06 183 MET A O 1
ATOM 1531 N N . ALA A 1 184 ? 1.776 15.514 -17.770 1.00 75.50 184 ALA A N 1
ATOM 1532 C CA . ALA A 1 184 ? 2.158 16.875 -17.425 1.00 75.50 184 ALA A CA 1
ATOM 1533 C C . ALA A 1 184 ? 3.558 16.936 -16.807 1.00 75.50 184 ALA A C 1
ATOM 1535 O O . ALA A 1 184 ? 4.276 17.917 -17.009 1.00 75.50 184 ALA A O 1
ATOM 1536 N N . ASN A 1 185 ? 3.976 15.879 -16.108 1.00 78.62 185 ASN A N 1
ATOM 1537 C CA . ASN A 1 185 ? 5.255 15.870 -15.426 1.00 78.62 185 ASN A CA 1
ATOM 1538 C C . ASN A 1 185 ? 6.384 15.484 -16.385 1.00 78.62 185 ASN A C 1
ATOM 1540 O O . ASN A 1 185 ? 6.230 14.637 -17.266 1.00 78.62 185 ASN A O 1
ATOM 1544 N N . LYS A 1 186 ? 7.577 16.055 -16.174 1.00 80.00 186 LYS A N 1
ATOM 1545 C CA . LYS A 1 186 ? 8.766 15.734 -16.983 1.00 80.00 186 LYS A CA 1
ATOM 1546 C C . LYS A 1 186 ? 9.051 14.224 -17.003 1.00 80.00 186 LYS A C 1
ATOM 1548 O O . LYS A 1 186 ? 9.332 13.663 -18.058 1.00 80.00 186 LYS A O 1
ATOM 1553 N N . HIS A 1 187 ? 8.898 13.557 -15.857 1.00 81.19 187 HIS A N 1
ATOM 1554 C CA . HIS A 1 187 ? 9.133 12.118 -15.703 1.00 81.19 187 HIS A CA 1
ATOM 1555 C C . HIS A 1 187 ? 8.147 11.227 -16.476 1.00 81.19 187 HIS A C 1
ATOM 1557 O O . HIS A 1 187 ? 8.432 10.054 -16.717 1.00 81.19 187 HIS A O 1
ATOM 1563 N N . ASP A 1 188 ? 7.002 11.758 -16.910 1.00 80.88 188 ASP A N 1
ATOM 1564 C CA . ASP A 1 188 ? 6.061 10.990 -17.724 1.00 80.88 188 ASP A CA 1
ATOM 1565 C C . ASP A 1 188 ? 6.632 10.693 -19.114 1.00 80.88 188 ASP A C 1
ATOM 1567 O O . ASP A 1 188 ? 6.366 9.622 -19.667 1.00 80.88 188 ASP A O 1
ATOM 1571 N N . ARG A 1 189 ? 7.456 11.617 -19.627 1.00 81.69 189 ARG A N 1
ATOM 1572 C CA . ARG A 1 189 ? 8.011 11.626 -20.990 1.00 81.69 189 ARG A CA 1
ATOM 1573 C C . ARG A 1 189 ? 9.416 11.034 -21.083 1.00 81.69 189 ARG A C 1
ATOM 1575 O O . ARG A 1 189 ? 9.846 10.677 -22.176 1.00 81.69 189 ARG A O 1
ATOM 1582 N N . ILE A 1 190 ? 10.120 10.934 -19.957 1.00 88.31 190 ILE A N 1
ATOM 1583 C CA . ILE A 1 190 ? 11.458 10.342 -19.894 1.00 88.31 190 ILE A CA 1
ATOM 1584 C C . ILE A 1 190 ? 11.353 8.822 -20.081 1.00 88.31 190 ILE A C 1
ATOM 1586 O O . ILE A 1 190 ? 10.532 8.153 -19.444 1.00 88.31 190 ILE A O 1
ATOM 1590 N N . LYS A 1 191 ? 12.198 8.280 -20.963 1.00 90.69 191 LYS A N 1
ATOM 1591 C CA . LYS A 1 191 ? 12.323 6.837 -21.190 1.00 90.69 191 LYS A CA 1
ATOM 1592 C C . LYS A 1 191 ? 13.111 6.177 -20.059 1.00 90.69 191 LYS A C 1
ATOM 1594 O O . LYS A 1 191 ? 14.054 6.746 -19.518 1.00 90.69 191 LYS A O 1
ATOM 1599 N N . VAL A 1 192 ? 12.756 4.939 -19.736 1.00 92.00 192 VAL A N 1
ATOM 1600 C CA . VAL A 1 192 ? 13.415 4.135 -18.702 1.00 92.00 192 VAL A CA 1
ATOM 1601 C C . VAL A 1 192 ? 14.353 3.132 -19.372 1.00 92.00 192 VAL A C 1
ATOM 1603 O O . VAL A 1 192 ? 13.920 2.156 -19.982 1.00 92.00 192 VAL A O 1
ATOM 1606 N N . HIS A 1 193 ? 15.656 3.391 -19.268 1.00 91.88 193 HIS A N 1
ATOM 1607 C CA . HIS A 1 193 ? 16.702 2.623 -19.954 1.00 91.88 193 HIS A CA 1
ATOM 1608 C C . HIS A 1 193 ? 17.266 1.453 -19.136 1.00 91.88 193 HIS A C 1
ATOM 1610 O O . HIS A 1 193 ? 18.167 0.758 -19.612 1.00 91.88 193 HIS A O 1
ATOM 1616 N N . VAL A 1 194 ? 16.756 1.214 -17.926 1.00 92.81 194 VAL A N 1
ATOM 1617 C CA . VAL A 1 194 ? 17.091 0.020 -17.139 1.00 92.81 194 VAL A CA 1
ATOM 1618 C C . VAL A 1 194 ? 16.253 -1.182 -17.599 1.00 92.81 194 VAL A C 1
ATOM 1620 O O . VAL A 1 194 ? 15.118 -0.990 -18.054 1.00 92.81 194 VAL A O 1
ATOM 1623 N N . PRO A 1 195 ? 16.780 -2.419 -17.506 1.00 96.19 195 PRO A N 1
ATOM 1624 C CA . PRO A 1 195 ? 16.009 -3.623 -17.794 1.00 96.19 195 PRO A CA 1
ATOM 1625 C C . PRO A 1 195 ? 14.675 -3.641 -17.044 1.00 96.19 195 PRO A C 1
ATOM 1627 O O . PRO A 1 195 ? 14.635 -3.437 -15.833 1.00 96.19 195 PRO A O 1
ATOM 1630 N N . THR A 1 196 ? 13.580 -3.858 -17.769 1.00 97.25 196 THR A N 1
ATOM 1631 C CA . THR A 1 196 ? 12.220 -3.763 -17.219 1.00 97.25 196 THR A CA 1
ATOM 1632 C C . THR A 1 196 ? 11.429 -5.039 -17.498 1.00 97.25 196 THR A C 1
ATOM 1634 O O . THR A 1 196 ? 11.497 -5.583 -18.601 1.00 97.25 196 THR A O 1
ATOM 1637 N N . GLY A 1 197 ? 10.660 -5.506 -16.515 1.00 96.69 197 GLY A N 1
ATOM 1638 C CA . GLY A 1 197 ? 9.618 -6.520 -16.677 1.00 96.69 197 GLY A CA 1
ATOM 1639 C C . GLY A 1 197 ? 8.234 -5.901 -16.488 1.00 96.69 197 GLY A C 1
ATOM 1640 O O . GLY A 1 197 ? 8.089 -4.938 -15.735 1.00 96.69 197 GLY A O 1
ATOM 1641 N N . PHE A 1 198 ? 7.224 -6.420 -17.187 1.00 97.44 198 PHE A N 1
ATOM 1642 C CA . PHE A 1 198 ? 5.858 -5.900 -17.123 1.00 97.44 198 PHE A CA 1
ATOM 1643 C C . PHE A 1 198 ? 4.830 -7.026 -16.964 1.00 97.44 198 PHE A C 1
ATOM 1645 O O . PHE A 1 198 ? 4.642 -7.834 -17.872 1.00 97.44 198 PHE A O 1
ATOM 1652 N N . ALA A 1 199 ? 4.117 -7.035 -15.837 1.00 96.94 199 ALA A N 1
ATOM 1653 C CA . ALA A 1 199 ? 3.027 -7.964 -15.551 1.00 96.94 199 ALA A CA 1
ATOM 1654 C C . ALA A 1 199 ? 1.666 -7.321 -15.874 1.00 96.94 199 ALA A C 1
ATOM 1656 O O . ALA A 1 199 ? 1.203 -6.430 -15.164 1.00 96.94 199 ALA A O 1
ATOM 1657 N N . ALA A 1 200 ? 1.006 -7.770 -16.941 1.00 96.31 200 ALA A N 1
ATOM 1658 C CA . ALA A 1 200 ? -0.264 -7.224 -17.411 1.00 96.31 200 ALA A CA 1
ATOM 1659 C C . ALA A 1 200 ? -1.459 -8.030 -16.869 1.00 96.31 200 ALA A C 1
ATOM 1661 O O . ALA A 1 200 ? -1.847 -9.052 -17.443 1.00 96.31 200 ALA A O 1
ATOM 1662 N N . PHE A 1 201 ? -2.058 -7.559 -15.772 1.00 95.12 201 PHE A N 1
ATOM 1663 C CA . PHE A 1 201 ? -3.258 -8.158 -15.178 1.00 95.12 201 PHE A CA 1
ATOM 1664 C C . PHE A 1 201 ? -4.543 -7.775 -15.936 1.00 95.12 201 PHE A C 1
ATOM 1666 O O . PHE A 1 201 ? -4.689 -6.624 -16.355 1.00 95.12 201 PHE A O 1
ATOM 1673 N N . PRO A 1 202 ? -5.490 -8.715 -16.130 1.00 93.56 202 PRO A N 1
ATOM 1674 C CA . PRO A 1 202 ? -6.651 -8.497 -16.995 1.00 93.56 202 PRO A CA 1
ATOM 1675 C C . PRO A 1 202 ? -7.672 -7.502 -16.426 1.00 93.56 202 PRO A C 1
ATOM 1677 O O . PRO A 1 202 ? -8.358 -6.843 -17.201 1.00 93.56 202 PRO A O 1
ATOM 1680 N N . CYS A 1 203 ? -7.766 -7.369 -15.098 1.00 92.56 203 CYS A N 1
ATOM 1681 C CA . CYS A 1 203 ? -8.697 -6.455 -14.425 1.00 92.56 203 CYS A CA 1
ATOM 1682 C C . CYS A 1 203 ? -7.990 -5.230 -13.806 1.00 92.56 203 CYS A C 1
ATOM 1684 O O . CYS A 1 203 ? -8.422 -4.726 -12.768 1.00 92.56 203 CYS A O 1
ATOM 1686 N N . GLU A 1 204 ? -6.872 -4.790 -14.388 1.00 92.19 204 GLU A N 1
ATOM 1687 C CA . GLU A 1 204 ? -6.216 -3.521 -14.043 1.00 92.19 204 GLU A CA 1
ATOM 1688 C C . GLU A 1 204 ? -7.071 -2.324 -14.507 1.00 92.19 204 GLU A C 1
ATOM 1690 O O . GLU A 1 204 ? -7.783 -2.409 -15.508 1.00 92.19 204 GLU A O 1
ATOM 1695 N N . LEU A 1 205 ? -6.999 -1.193 -13.799 1.00 88.06 205 LEU A N 1
ATOM 1696 C CA . LEU A 1 205 ? -7.743 0.032 -14.112 1.00 88.06 205 LEU A CA 1
ATOM 1697 C C . LEU A 1 205 ? -7.404 0.576 -15.504 1.00 88.06 205 LEU A C 1
ATOM 1699 O O . LEU A 1 205 ? -8.275 1.091 -16.203 1.00 88.06 205 LEU A O 1
ATOM 1703 N N . MET A 1 206 ? -6.134 0.470 -15.898 1.00 85.19 206 MET A N 1
ATOM 1704 C CA . MET A 1 206 ? -5.637 0.904 -17.200 1.00 85.19 206 MET A CA 1
ATOM 1705 C C . MET A 1 206 ? -4.790 -0.195 -17.835 1.00 85.19 206 MET A C 1
ATOM 1707 O O . MET A 1 206 ? -3.628 -0.392 -17.484 1.00 85.19 206 MET A O 1
ATOM 1711 N N . HIS A 1 207 ? -5.364 -0.896 -18.809 1.00 88.06 207 HIS A N 1
ATOM 1712 C CA . HIS A 1 207 ? -4.621 -1.871 -19.596 1.00 88.06 207 HIS A CA 1
ATOM 1713 C C . HIS A 1 207 ? -3.771 -1.170 -20.666 1.00 88.06 207 HIS A C 1
ATOM 1715 O O . HIS A 1 207 ? -4.297 -0.426 -21.496 1.00 88.06 207 HIS A O 1
ATOM 1721 N N . VAL A 1 208 ? -2.459 -1.427 -20.668 1.00 88.75 208 VAL A N 1
ATOM 1722 C CA . VAL A 1 208 ? -1.507 -0.806 -21.601 1.00 88.75 208 VAL A CA 1
ATOM 1723 C C . VAL A 1 208 ? -0.915 -1.869 -22.534 1.00 88.75 208 VAL A C 1
ATOM 1725 O O . VAL A 1 208 ? -0.231 -2.778 -22.054 1.00 88.75 208 VAL A O 1
ATOM 1728 N N . PRO A 1 209 ? -1.120 -1.768 -23.863 1.00 92.38 209 PRO A N 1
ATOM 1729 C CA . PRO A 1 209 ? -0.546 -2.711 -24.819 1.00 92.38 209 PRO A CA 1
ATOM 1730 C C . PRO A 1 209 ? 0.987 -2.721 -24.785 1.00 92.38 209 PRO A C 1
ATOM 1732 O O . PRO A 1 209 ? 1.615 -1.670 -24.648 1.00 92.38 209 PRO A O 1
ATOM 1735 N N . GLU A 1 210 ? 1.604 -3.880 -25.029 1.00 94.88 210 GLU A N 1
ATOM 1736 C CA . GLU A 1 210 ? 3.068 -4.050 -25.025 1.00 94.88 210 GLU A CA 1
ATOM 1737 C C . GLU A 1 210 ? 3.802 -3.013 -25.894 1.00 94.88 210 GLU A C 1
ATOM 1739 O O . GLU A 1 210 ? 4.838 -2.483 -25.499 1.00 94.88 210 GLU A O 1
ATOM 1744 N N . LYS A 1 211 ? 3.247 -2.656 -27.061 1.00 93.81 211 LYS A N 1
ATOM 1745 C CA . LYS A 1 211 ? 3.838 -1.642 -27.953 1.00 93.81 211 LYS A CA 1
ATOM 1746 C C . LYS A 1 211 ? 3.992 -0.274 -27.281 1.00 93.81 211 LYS A C 1
ATOM 1748 O O . LYS A 1 211 ? 4.973 0.416 -27.537 1.00 93.81 211 LYS A O 1
ATOM 1753 N N . TRP A 1 212 ? 3.035 0.120 -26.441 1.00 92.62 212 TRP A N 1
ATOM 1754 C CA . TRP A 1 212 ? 3.080 1.394 -25.718 1.00 92.62 212 TRP A CA 1
ATOM 1755 C C . TRP A 1 212 ? 4.057 1.317 -24.547 1.00 92.62 212 TRP A C 1
ATOM 1757 O O . TRP A 1 212 ? 4.802 2.264 -24.307 1.00 92.62 212 TRP A O 1
ATOM 1767 N N . VAL A 1 213 ? 4.129 0.162 -23.879 1.00 94.56 213 VAL A N 1
ATOM 1768 C CA . VAL A 1 213 ? 5.146 -0.096 -22.852 1.00 94.56 213 VAL A CA 1
ATOM 1769 C C . VAL A 1 213 ? 6.548 0.021 -23.455 1.00 94.56 213 VAL A C 1
ATOM 1771 O O . VAL A 1 213 ? 7.362 0.774 -22.935 1.00 94.56 213 VAL A O 1
ATOM 1774 N N . LYS A 1 214 ? 6.822 -0.599 -24.609 1.00 94.62 214 LYS A N 1
ATOM 1775 C CA . LYS A 1 214 ? 8.133 -0.507 -25.286 1.00 94.62 214 LYS A CA 1
ATOM 1776 C C . LYS A 1 214 ? 8.549 0.917 -25.662 1.00 94.62 214 LYS A C 1
ATOM 1778 O O . LYS A 1 214 ? 9.741 1.192 -25.749 1.00 94.62 214 LYS A O 1
ATOM 1783 N N . PHE A 1 215 ? 7.595 1.826 -25.870 1.00 91.25 215 PHE A N 1
ATOM 1784 C CA . PHE A 1 215 ? 7.909 3.231 -26.134 1.00 91.25 215 PHE A CA 1
ATOM 1785 C C . PHE A 1 215 ? 8.535 3.920 -24.911 1.00 91.25 215 PHE A C 1
ATOM 1787 O O . PHE A 1 215 ? 9.517 4.647 -25.055 1.00 91.25 215 PHE A O 1
ATOM 1794 N N . LYS A 1 216 ? 7.994 3.666 -23.710 1.00 91.19 216 LYS A N 1
ATOM 1795 C CA . LYS A 1 216 ? 8.520 4.211 -22.447 1.00 91.19 216 LYS A CA 1
ATOM 1796 C C . LYS A 1 216 ? 9.705 3.407 -21.907 1.00 91.19 216 LYS A C 1
ATOM 1798 O O . LYS A 1 216 ? 10.624 3.988 -21.339 1.00 91.19 216 LYS A O 1
ATOM 1803 N N . TYR A 1 217 ? 9.697 2.094 -22.108 1.00 94.75 217 TYR A N 1
ATOM 1804 C CA . TYR A 1 217 ? 10.681 1.142 -21.599 1.00 94.75 217 TYR A CA 1
ATOM 1805 C C . TYR A 1 217 ? 11.415 0.476 -22.775 1.00 94.75 217 TYR A C 1
ATOM 1807 O O . TYR A 1 217 ? 11.079 -0.648 -23.155 1.00 94.75 217 TYR A O 1
ATOM 1815 N N . PRO A 1 218 ? 12.410 1.145 -23.393 1.00 93.25 218 PRO A N 1
ATOM 1816 C CA . PRO A 1 218 ? 13.134 0.602 -24.545 1.00 93.25 218 PRO A CA 1
ATOM 1817 C C . PRO A 1 218 ? 13.875 -0.714 -24.254 1.00 93.25 218 PRO A C 1
ATOM 1819 O O . PRO A 1 218 ? 14.080 -1.500 -25.175 1.00 93.25 218 PRO A O 1
ATOM 1822 N N . LYS A 1 219 ? 14.251 -0.985 -22.992 1.00 94.25 219 LYS A N 1
ATOM 1823 C CA . LYS A 1 219 ? 14.878 -2.249 -22.553 1.00 94.25 219 LYS A CA 1
ATOM 1824 C C . LYS A 1 219 ? 13.890 -3.170 -21.820 1.00 94.25 219 LYS A C 1
ATOM 1826 O O . LYS A 1 219 ? 14.159 -3.645 -20.717 1.00 94.25 219 LYS A O 1
ATOM 1831 N N . LEU A 1 220 ? 12.722 -3.398 -22.417 1.00 96.38 220 LEU A N 1
ATOM 1832 C CA . LEU A 1 220 ? 11.721 -4.332 -21.894 1.00 96.38 220 LEU A CA 1
ATOM 1833 C C . LEU A 1 220 ? 12.169 -5.788 -22.121 1.00 96.38 220 LEU A C 1
ATOM 1835 O O . LEU A 1 220 ? 12.188 -6.252 -23.260 1.00 96.38 220 LEU A O 1
ATOM 1839 N N . LEU A 1 221 ? 12.513 -6.504 -21.047 1.00 96.00 221 LEU A N 1
ATOM 1840 C CA . LEU A 1 221 ? 12.956 -7.905 -21.092 1.00 96.00 221 LEU A CA 1
ATOM 1841 C C . LEU A 1 221 ? 11.795 -8.900 -21.086 1.00 96.00 221 LEU A C 1
ATOM 1843 O O . LEU A 1 221 ? 11.893 -9.978 -21.667 1.00 96.00 221 LEU A O 1
ATOM 1847 N N . SER A 1 222 ? 10.702 -8.563 -20.403 1.00 96.25 222 SER A N 1
ATOM 1848 C CA . SER A 1 222 ? 9.531 -9.433 -20.314 1.00 96.25 222 SER A CA 1
ATOM 1849 C C . SER A 1 222 ? 8.238 -8.628 -20.294 1.00 96.25 222 SER A C 1
ATOM 1851 O O . SER A 1 222 ? 8.157 -7.563 -19.683 1.00 96.25 222 SER A O 1
ATOM 1853 N N . TYR A 1 223 ? 7.228 -9.158 -20.976 1.00 97.44 223 TYR A N 1
ATOM 1854 C CA . TYR A 1 223 ? 5.848 -8.698 -20.907 1.00 97.44 223 TYR A CA 1
ATOM 1855 C C . TYR A 1 223 ? 4.960 -9.933 -20.736 1.00 97.44 223 TYR A C 1
ATOM 1857 O O . TYR A 1 223 ? 4.867 -10.765 -21.640 1.00 97.44 223 TYR A O 1
ATOM 1865 N N . SER A 1 224 ? 4.339 -10.074 -19.571 1.00 96.75 224 SER A N 1
ATOM 1866 C CA . SER A 1 224 ? 3.572 -11.256 -19.181 1.00 96.75 224 SER A CA 1
ATOM 1867 C C . SER A 1 224 ? 2.087 -10.919 -19.100 1.00 96.75 224 SER A C 1
ATOM 1869 O O . SER A 1 224 ? 1.664 -10.158 -18.233 1.00 96.75 224 SER A O 1
ATOM 1871 N N . TYR A 1 225 ? 1.276 -11.509 -19.980 1.00 95.62 225 TYR A N 1
ATOM 1872 C CA . TYR A 1 225 ? -0.182 -11.464 -19.856 1.00 95.62 225 TYR A CA 1
ATOM 1873 C C . TYR A 1 225 ? -0.636 -12.428 -18.756 1.00 95.62 225 TYR A C 1
ATOM 1875 O O . TYR A 1 225 ? -0.476 -13.643 -18.887 1.00 95.62 225 TYR A O 1
ATOM 1883 N N . MET A 1 226 ? -1.205 -11.898 -17.675 1.00 95.75 226 MET A N 1
ATOM 1884 C CA . MET A 1 226 ? -1.642 -12.711 -16.541 1.00 95.75 226 MET A CA 1
ATOM 1885 C C . MET A 1 226 ? -3.012 -13.331 -16.802 1.00 95.75 226 MET A C 1
ATOM 1887 O O . MET A 1 226 ? -3.915 -12.694 -17.338 1.00 95.75 226 MET A O 1
ATOM 1891 N N . ALA A 1 227 ? -3.192 -14.580 -16.372 1.00 94.25 227 ALA A N 1
ATOM 1892 C CA . ALA A 1 227 ? -4.434 -15.318 -16.605 1.00 94.25 227 ALA A CA 1
ATOM 1893 C C . ALA A 1 227 ? -5.635 -14.773 -15.806 1.00 94.25 227 ALA A C 1
ATOM 1895 O O . ALA A 1 227 ? -6.784 -15.004 -16.176 1.00 94.25 227 ALA A O 1
ATOM 1896 N N . ARG A 1 228 ? -5.382 -14.102 -14.676 1.00 93.50 228 ARG A N 1
ATOM 1897 C CA . ARG A 1 228 ? -6.392 -13.594 -13.735 1.00 93.50 228 ARG A CA 1
ATOM 1898 C C . ARG A 1 228 ? -5.777 -12.553 -12.799 1.00 93.50 228 ARG A C 1
ATOM 1900 O O . ARG A 1 228 ? -4.558 -12.468 -12.710 1.00 93.50 228 ARG A O 1
ATOM 1907 N N . GLY A 1 229 ? -6.627 -11.823 -12.077 1.00 91.94 229 GLY A N 1
ATOM 1908 C CA . GLY A 1 229 ? -6.234 -10.775 -11.127 1.00 91.94 229 GLY A CA 1
ATOM 1909 C C . GLY A 1 229 ? -6.524 -9.367 -11.640 1.00 91.94 229 GLY A C 1
ATOM 1910 O O . GLY A 1 229 ? -6.788 -9.171 -12.828 1.00 91.94 229 GLY A O 1
ATOM 1911 N N . GLY A 1 230 ? -6.525 -8.406 -10.724 1.00 92.38 230 GLY A N 1
ATOM 1912 C CA . GLY A 1 230 ? -6.736 -6.992 -11.016 1.00 92.38 230 GLY A CA 1
ATOM 1913 C C . GLY A 1 230 ? -5.674 -6.092 -10.398 1.00 92.38 230 GLY A C 1
ATOM 1914 O O . GLY A 1 230 ? -4.520 -6.486 -10.250 1.00 92.38 230 GLY A O 1
ATOM 1915 N N . HIS A 1 231 ? -6.095 -4.879 -10.041 1.00 92.75 231 HIS A N 1
ATOM 1916 C CA . HIS A 1 231 ? -5.226 -3.798 -9.572 1.00 92.75 231 HIS A CA 1
ATOM 1917 C C . HIS A 1 231 ? -4.365 -4.166 -8.354 1.00 92.75 231 HIS A C 1
ATOM 1919 O O . HIS A 1 231 ? -3.196 -3.798 -8.262 1.00 92.75 231 HIS A O 1
ATOM 1925 N N . PHE A 1 232 ? -4.910 -4.944 -7.416 1.00 94.38 232 P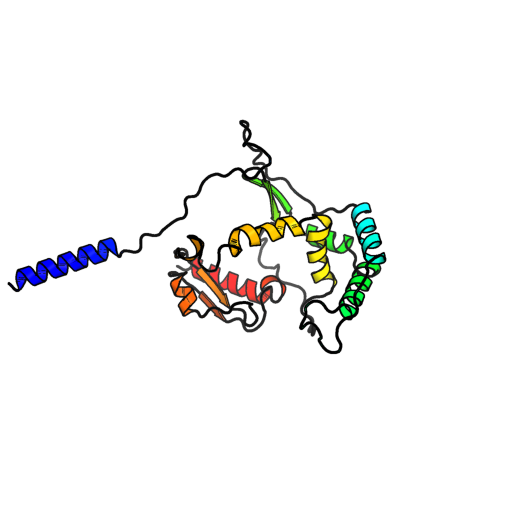HE A N 1
ATOM 1926 C CA . PHE A 1 232 ? -4.188 -5.355 -6.211 1.00 94.38 232 PHE A CA 1
ATOM 1927 C C . PHE A 1 232 ? -3.443 -6.676 -6.433 1.00 94.38 232 PHE A C 1
ATOM 1929 O O . PHE A 1 232 ? -3.584 -7.605 -5.643 1.00 94.38 232 PHE A O 1
ATOM 1936 N N . ALA A 1 233 ? -2.660 -6.771 -7.511 1.00 93.25 233 ALA A N 1
ATOM 1937 C CA . ALA A 1 233 ? -2.024 -8.000 -7.994 1.00 93.25 233 ALA A CA 1
ATOM 1938 C C . ALA A 1 233 ? -1.319 -8.823 -6.901 1.00 93.25 233 ALA A C 1
ATOM 1940 O O . ALA A 1 233 ? -1.598 -10.010 -6.749 1.00 93.25 233 ALA A O 1
ATOM 1941 N N . ALA A 1 234 ? -0.460 -8.180 -6.101 1.00 93.88 234 ALA A N 1
ATOM 1942 C CA . ALA A 1 234 ? 0.290 -8.839 -5.029 1.00 93.88 234 ALA A CA 1
ATOM 1943 C C . ALA A 1 234 ? -0.607 -9.405 -3.919 1.00 93.88 234 ALA A C 1
ATOM 1945 O O . ALA A 1 234 ? -0.221 -10.349 -3.240 1.00 93.88 234 ALA A O 1
ATOM 1946 N N . PHE A 1 235 ? -1.792 -8.824 -3.723 1.00 92.19 235 PHE A N 1
ATOM 1947 C CA . PHE A 1 235 ? -2.734 -9.254 -2.697 1.00 92.19 235 PHE A CA 1
ATOM 1948 C C . PHE A 1 235 ? -3.740 -10.271 -3.245 1.00 92.19 235 PHE A C 1
ATOM 1950 O O . PHE A 1 235 ? -4.106 -11.217 -2.558 1.00 92.19 235 PHE A O 1
ATOM 1957 N N . GLU A 1 236 ? -4.176 -10.098 -4.493 1.00 90.69 236 GLU A N 1
ATOM 1958 C CA . GLU A 1 236 ? -5.146 -10.968 -5.155 1.00 90.69 236 GLU A CA 1
ATOM 1959 C C . GLU A 1 236 ? -4.559 -12.284 -5.666 1.00 90.69 236 GLU A C 1
ATOM 1961 O O . GLU A 1 236 ? -5.259 -13.294 -5.664 1.00 90.69 236 GLU A O 1
ATOM 1966 N N . GLU A 1 237 ? -3.339 -12.252 -6.200 1.00 94.19 237 GLU A N 1
ATOM 1967 C CA . GLU A 1 237 ? -2.671 -13.388 -6.845 1.00 94.19 237 GLU A CA 1
ATOM 1968 C C . GLU A 1 237 ? -1.174 -13.417 -6.464 1.00 94.19 237 GLU A C 1
ATOM 1970 O O . GLU A 1 237 ? -0.309 -13.302 -7.343 1.00 94.19 237 GLU A O 1
ATOM 1975 N N . PRO A 1 238 ? -0.844 -13.545 -5.161 1.00 94.25 238 PRO A N 1
ATOM 1976 C CA . PRO A 1 238 ? 0.527 -13.425 -4.667 1.00 94.25 238 PRO A CA 1
ATOM 1977 C C . PRO A 1 238 ? 1.485 -14.414 -5.333 1.00 94.25 238 PRO A C 1
ATOM 1979 O O . PRO A 1 238 ? 2.575 -14.020 -5.745 1.00 94.25 238 PRO A O 1
ATOM 1982 N N . GLU A 1 239 ? 1.085 -15.678 -5.510 1.00 94.19 239 GLU A N 1
ATOM 1983 C CA . GLU A 1 239 ? 1.939 -16.685 -6.147 1.00 94.19 239 GLU A CA 1
ATOM 1984 C C . GLU A 1 239 ? 2.180 -16.379 -7.625 1.00 94.19 239 GLU A C 1
ATOM 1986 O O . GLU A 1 239 ? 3.287 -16.585 -8.120 1.00 94.19 239 GLU A O 1
ATOM 1991 N N . LEU A 1 240 ? 1.161 -15.878 -8.331 1.00 94.81 240 LEU A N 1
ATOM 1992 C CA . LEU A 1 240 ? 1.272 -15.573 -9.756 1.00 94.81 240 LEU A CA 1
ATOM 1993 C C . LEU A 1 240 ? 2.245 -14.412 -9.986 1.00 94.81 240 LEU A C 1
ATOM 1995 O O . LEU A 1 240 ? 3.113 -14.504 -10.853 1.00 94.81 240 LEU A O 1
ATOM 1999 N N . LEU A 1 241 ? 2.135 -13.349 -9.181 1.00 96.19 241 LEU A N 1
ATOM 2000 C CA . LEU A 1 241 ? 3.054 -12.216 -9.251 1.00 96.19 241 LEU A CA 1
ATOM 2001 C C . LEU A 1 241 ? 4.474 -12.609 -8.816 1.00 96.19 241 LEU A C 1
ATOM 2003 O O . LEU A 1 241 ? 5.436 -12.242 -9.485 1.00 96.19 241 LEU A O 1
ATOM 2007 N N . ALA A 1 242 ? 4.622 -13.375 -7.730 1.00 97.19 242 ALA A N 1
ATOM 2008 C CA . ALA A 1 242 ? 5.932 -13.809 -7.243 1.00 97.19 242 ALA A CA 1
ATOM 2009 C C . ALA A 1 242 ? 6.680 -14.677 -8.270 1.00 97.19 242 ALA A C 1
ATOM 2011 O O . ALA A 1 242 ? 7.882 -14.499 -8.469 1.00 97.19 242 ALA A O 1
ATOM 2012 N N . GLN A 1 243 ? 5.974 -15.581 -8.958 1.00 97.25 243 GLN A N 1
ATOM 2013 C CA . GLN A 1 243 ? 6.552 -16.394 -10.032 1.00 97.25 243 GLN A CA 1
ATOM 2014 C C . GLN A 1 243 ? 7.034 -15.537 -11.207 1.00 97.25 243 GLN A C 1
ATOM 2016 O O . GLN A 1 243 ? 8.116 -15.788 -11.738 1.00 97.25 243 GLN A O 1
ATOM 2021 N N . ASP A 1 244 ? 6.265 -14.519 -11.601 1.00 97.62 244 ASP A N 1
ATOM 2022 C CA . ASP A 1 244 ? 6.659 -13.619 -12.688 1.00 97.62 244 ASP A CA 1
ATOM 2023 C C . ASP A 1 244 ? 7.875 -12.759 -12.317 1.00 97.62 244 ASP A C 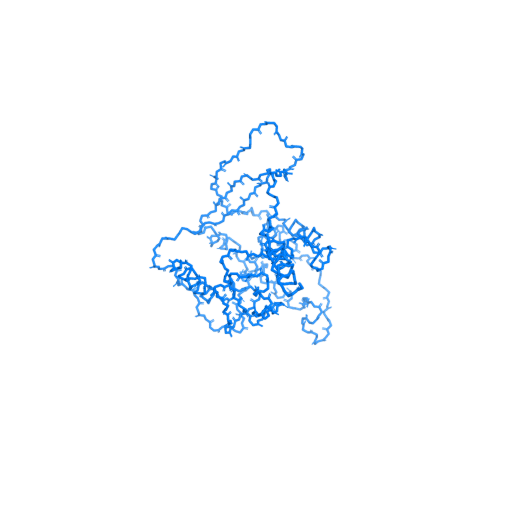1
ATOM 2025 O O . ASP A 1 244 ? 8.808 -12.650 -13.111 1.00 97.62 244 ASP A O 1
ATOM 2029 N N . ILE A 1 245 ? 7.929 -12.245 -11.080 1.00 97.69 245 ILE A N 1
ATOM 2030 C CA . ILE A 1 245 ? 9.113 -11.549 -10.550 1.00 97.69 245 ILE A CA 1
ATOM 2031 C C . ILE A 1 245 ? 10.335 -12.475 -10.592 1.00 97.69 245 ILE A C 1
ATOM 2033 O O . ILE A 1 245 ? 11.383 -12.077 -11.096 1.00 97.69 245 ILE A O 1
ATOM 2037 N N . GLY A 1 246 ? 10.205 -13.718 -10.115 1.00 96.94 246 GLY A N 1
ATOM 2038 C CA . GLY A 1 246 ? 11.296 -14.696 -10.140 1.00 96.94 246 GLY A CA 1
ATOM 2039 C C . GLY A 1 246 ? 11.779 -15.010 -11.559 1.00 96.94 246 GLY A C 1
ATOM 2040 O O . GLY A 1 246 ? 12.982 -15.045 -11.814 1.00 96.94 246 GLY A O 1
ATOM 2041 N N . LYS A 1 247 ? 10.852 -15.165 -12.513 1.00 96.38 247 LYS A N 1
ATOM 2042 C CA . LYS A 1 247 ? 11.175 -15.340 -13.935 1.00 96.38 247 LYS A CA 1
ATOM 2043 C C . LYS A 1 247 ? 11.920 -14.128 -14.498 1.00 96.38 247 LYS A C 1
ATOM 2045 O O . LYS A 1 247 ? 12.897 -14.306 -15.219 1.00 96.38 247 LYS A O 1
ATOM 2050 N N . PHE A 1 248 ? 11.472 -12.912 -14.184 1.00 97.44 248 PHE A N 1
ATOM 2051 C CA . PHE A 1 248 ? 12.128 -11.683 -14.627 1.00 97.44 248 PHE A CA 1
ATOM 2052 C C . PHE A 1 248 ? 13.551 -11.555 -14.070 1.00 97.44 248 PHE A C 1
ATOM 2054 O O . PHE A 1 248 ? 14.467 -11.275 -14.839 1.00 97.44 248 PHE A O 1
ATOM 2061 N N . VAL A 1 249 ? 13.754 -11.816 -12.774 1.00 97.06 249 VAL A N 1
ATOM 2062 C CA . VAL A 1 249 ? 15.094 -11.816 -12.162 1.00 97.06 249 VAL A CA 1
ATOM 2063 C C . VAL A 1 249 ? 15.992 -12.856 -12.833 1.00 97.06 249 VAL A C 1
ATOM 2065 O O . VAL A 1 249 ? 17.111 -12.532 -13.212 1.00 97.06 249 VAL A O 1
ATOM 2068 N N . GLY A 1 250 ? 15.480 -14.062 -13.095 1.00 96.25 250 GLY A N 1
ATOM 2069 C CA . GLY A 1 250 ? 16.235 -15.087 -13.818 1.00 96.25 250 GLY A CA 1
ATOM 2070 C C . GLY A 1 250 ? 16.652 -14.664 -15.234 1.00 96.25 250 GLY A C 1
ATOM 2071 O O . GLY A 1 250 ? 17.743 -15.015 -15.669 1.00 96.25 250 GLY A O 1
ATOM 2072 N N . LEU A 1 251 ? 15.825 -13.890 -15.949 1.00 94.75 251 LEU A N 1
ATOM 2073 C CA . LEU A 1 251 ? 16.199 -13.307 -17.248 1.00 94.75 251 LEU A CA 1
ATOM 2074 C C . LEU A 1 251 ? 17.268 -12.218 -17.109 1.00 94.75 251 LEU A C 1
ATOM 2076 O O . LEU A 1 251 ? 18.119 -12.090 -17.983 1.00 94.75 251 LEU A O 1
ATOM 2080 N N . LEU A 1 252 ? 17.210 -11.433 -16.033 1.00 94.12 252 LEU A N 1
ATOM 2081 C CA . LEU A 1 252 ? 18.161 -10.360 -15.759 1.00 94.12 252 LEU A CA 1
ATOM 2082 C C . LEU A 1 252 ? 19.555 -10.899 -15.417 1.00 94.12 252 LEU A C 1
ATOM 2084 O O . LEU A 1 252 ? 20.541 -10.331 -15.860 1.00 94.12 252 LEU A O 1
ATOM 2088 N N . GLU A 1 253 ? 19.637 -11.988 -14.652 1.00 93.44 253 GLU A N 1
ATOM 2089 C CA . GLU A 1 253 ? 20.908 -12.599 -14.230 1.00 93.44 253 GLU A CA 1
ATOM 2090 C C . GLU A 1 253 ? 21.615 -13.389 -15.348 1.00 93.44 253 GLU A C 1
ATOM 2092 O O . GLU A 1 253 ? 22.793 -13.715 -15.221 1.00 93.44 253 GLU A O 1
ATOM 2097 N N . GLN A 1 254 ? 20.910 -13.719 -16.437 1.00 86.50 254 GLN A N 1
ATOM 2098 C CA . GLN A 1 254 ? 21.455 -14.464 -17.581 1.00 86.50 254 GLN A CA 1
ATOM 2099 C C . GLN A 1 254 ? 22.090 -13.577 -18.666 1.00 86.50 254 GLN A C 1
ATOM 2101 O O . GLN A 1 254 ? 22.773 -14.115 -19.540 1.00 86.50 254 GLN A O 1
ATOM 2106 N N . GLY A 1 255 ? 21.822 -12.266 -18.659 1.00 64.75 255 GLY A N 1
ATOM 2107 C CA . GLY A 1 255 ? 22.275 -11.305 -19.676 1.00 64.75 255 GLY A CA 1
ATOM 2108 C C . GLY A 1 255 ? 23.434 -10.440 -19.210 1.00 64.75 255 GLY A C 1
ATOM 2109 O O . GLY A 1 255 ? 24.292 -10.137 -20.068 1.00 64.75 255 GLY A O 1
#

Radius of gyration: 25.6 Å; chains: 1; bounding box: 64×47×82 Å

Sequence (255 aa):
MWLEILLTSVLGFVIYWFVSRDKEETLPLEDGWWGPGARPAAAEDESIRPFKVETSEEEIEDLHWRIDRVRLTPPLEDVRFHFGFNSKYLRKVLSYWRNGFDWRKQVEILNRYPHFKTKIEGRFAQQQLLAASGPGAVGLMHQPRPRKFSLDDLLTNVMLYWTTGTITSSQRFYKENLGQGFMANKHDRIKVHVPTGFAAFPCELMHVPEKWVKFKYPKLLSYSYMARGGHFAAFEEPELLAQDIGKFVGLLEQG

Foldseek 3Di:
DVVVVVVVVVVVVVVCCVVVPPDQDDDDDDAAAPAPDDDDPDDFFQDKAWDADDFDPVLVVVVLVDLVVDDFDADDPPCPQVVHDHRVVVPVLSVCSNPPADQVVLSVVVRVFIWIWGDGNNDIDIDTDDDPPDPDPDDDDDDDDPDLDDSNRVVSVVVVCSRVVCPVVVCVCCVVPVVCDDPRDPLSQRADADEDEAEAAPAEPDGDDPVRVCNRYVNHQYYHDDPHDYDPCCSRPVPSVVVSVVVSVVSVVVD

InterPro domains:
  IPR000639 Epoxide hydrolase-like [PR00412] (194-210)
  IPR000639 Epoxide hydrolase-lik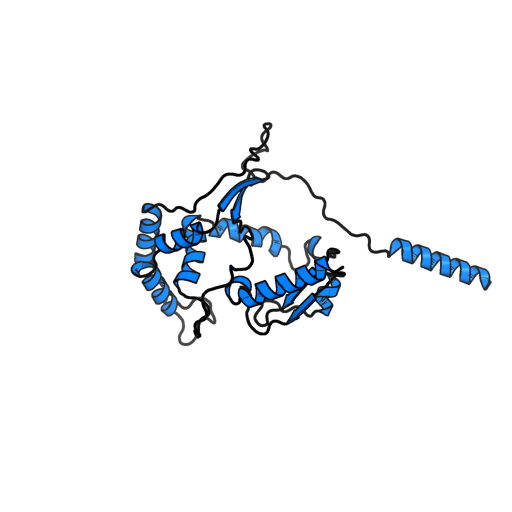e [PR00412] (226-248)
  IPR010497 Epoxide hydrolase, N-terminal [PF06441] (48-124)
  IPR029058 Alpha/Beta hydrolase fold [G3DSA:3.40.50.1820] (29-128)
  IPR029058 Alpha/Beta hydrolase fold [G3DSA:3.40.50.1820] (129-254)
  IPR029058 Alpha/Beta hydrolase fold [SSF53474] (42-122)
  IPR029058 Alpha/Beta hydrolase fold [SSF53474] (138-249)

Secondary structure (DSSP, 8-state):
-HHHHHHHHHHHHHHHHHHSS-------------SSSSPPSSPP----EEE-----HHHHHHHHHHHTT---PPPPTT-TTTTSS-HHHHHHHHHHHHHT--HHHHHHHHTTS-EEEEEETTEEEEEE-----STT---------SSSS-HHHHHHHHHHHHHHT-HHHHHHHHHHHHTT-TT-SHHHHS---S-EEEEE-TB-SS---HHHHHHH-TTEEEEEE-SS-BTTHHHHSHHHHHHHHHHHHHHHHT-

Organism: Neomonachus schauinslandi (NCBI:txid29088)

pLDDT: mean 86.83, std 15.58, range [31.97, 98.38]